Protein AF-0000000084532572 (afdb_homodimer)

pLDDT: mean 91.35, std 7.43, range [68.88, 98.88]

Organism: Streptomyces rubellomurinus (strain ATCC 31215) (NCBI:txid359131)

Nearest PDB structures (foldseek):
  2nx4-assembly2_D  TM=8.971E-01  e=6.960E-08  Rhodococcus jostii RHA1
  2g3b-assembly1_A  TM=8.107E-01  e=4.711E-06  Rhodococcus jostii RHA1
  2gfn-assembly1_B  TM=7.711E-01  e=5.190E-06  Rhodococcus jostii RHA1
  2g3b-assembly1_B  TM=8.640E-01  e=3.271E-05  Rhodococcus jostii RHA1
  4uds-assembly1_A-2  TM=6.827E-01  e=4.805E-03  Azoarcus sp. CIB

Foldseek 3Di:
DLVQCLPPNLVSDDLCNVCVVVVHDSVVVCVQDVDSVSSLVVVVVVLVVVLVPDAFQLDGPVPDDHDDAALRSLLRLLLSQACQDDVNLSSLSNVVSCVVVLVVDVVSVVVVVVVVVVQLVVSLRSNCRNVVVLQAPVPDRSSVVSVVLSVLSNVLNVVCNVCVVVCHNVNSSVVSVVVSNVRRD/DLVQCLPVNLVSDDLVNVCVVVVHDSVVVCVQDVDSVSSLVVVVVVLVVVLVPDAFQLDGPVPDDHDDAALRSLLRLLLSQACQDDVNLSSLSNVVSCVVVLVVDVVSVVVVVVVVVVQLVVSLRRNCRNVVVLQAPVPDRSSVVSVVLSVLSNVLNVVCNVCVVVCHNVNSSVVSVVVSNVRRD

InterPro domains:
  IPR001647 DNA-binding HTH domain, TetR-type [PF00440] (3-41)
  IPR001647 DNA-binding HTH domain, TetR-type [PS50977] (1-51)
  IPR009057 Homedomain-like superfamily [SSF46689] (2-64)
  IPR023772 DNA-binding HTH domain, TetR-type, conserved site [PS01081] (9-40)
  IPR036271 Tetracyclin repressor-like, C-terminal domain superfamily [SSF48498] (70-183)
  IPR039538 BetI-type transcriptional repressor, C-terminal [PF13977] (72-184)

Solvent-accessible surface area (backbone atoms only — not comparable to full-atom values): 18884 Å² total; per-residue (Å²): 89,64,67,43,33,57,56,47,17,69,85,45,60,38,64,61,53,39,16,62,69,68,72,45,53,50,70,66,46,42,76,77,30,84,43,69,65,52,47,48,52,49,53,52,51,49,50,52,50,52,60,69,65,44,80,29,60,47,53,39,75,84,68,52,80,45,53,56,79,13,60,53,27,38,50,25,49,50,56,64,70,40,53,64,46,72,69,40,38,44,52,46,50,38,55,53,28,43,46,18,63,18,73,44,28,75,69,48,22,50,51,50,31,49,52,53,48,52,49,34,51,56,37,19,54,23,42,47,42,9,26,75,73,66,53,28,56,73,85,56,58,38,62,58,54,20,47,48,51,50,10,29,47,50,13,42,39,54,50,27,71,49,32,45,87,82,33,37,49,69,52,48,52,50,52,51,51,50,53,52,52,32,52,43,94,88,65,66,42,32,57,55,46,16,70,86,47,60,38,65,61,52,37,16,61,70,68,71,46,55,49,70,66,45,43,76,78,29,84,43,66,64,52,46,48,51,48,54,52,52,50,47,49,51,52,61,70,65,43,81,28,60,45,53,38,74,84,68,51,80,45,53,57,80,13,60,54,27,38,49,26,49,50,55,62,70,39,53,65,45,73,69,41,37,45,51,46,50,39,55,52,28,42,45,18,63,20,74,45,28,75,68,46,22,50,51,50,30,50,52,54,49,53,49,34,52,55,37,19,54,24,42,48,43,10,26,75,72,65,52,28,57,76,86,56,57,38,61,58,53,19,49,48,52,49,10,28,47,50,15,42,39,54,50,27,72,50,32,44,87,81,34,37,46,69,52,49,51,49,51,49,52,50,53,51,52,32,51,43,95

Radius of gyration: 21.19 Å; Cα contacts (8 Å, |Δi|>4): 499; chains: 2; bounding box: 60×63×47 Å

Structure (mmCIF, N/CA/C/O backbone):
data_AF-0000000084532572-model_v1
#
loop_
_entity.id
_entity.type
_entity.pdbx_description
1 polymer 'TetR family transcriptional regulator'
#
loop_
_atom_site.group_PDB
_atom_site.id
_atom_site.type_symbol
_atom_site.label_atom_id
_atom_site.label_alt_id
_atom_site.label_comp_id
_atom_site.label_asym_id
_atom_site.label_entity_id
_atom_site.label_seq_id
_atom_site.pdbx_PDB_ins_code
_atom_site.Cartn_x
_atom_site.Cartn_y
_atom_site.Cartn_z
_atom_site.occupancy
_atom_site.B_iso_or_equiv
_atom_site.auth_seq_id
_atom_site.auth_comp_id
_atom_site.auth_asym_id
_atom_site.auth_atom_id
_atom_site.pdbx_PDB_model_num
ATOM 1 N N . MET A 1 1 ? 15.055 18.109 8.125 1 76.06 1 MET A N 1
ATOM 2 C CA . MET A 1 1 ? 13.797 17.844 7.438 1 76.06 1 MET A CA 1
ATOM 3 C C . MET A 1 1 ? 13.453 16.359 7.473 1 76.06 1 MET A C 1
ATOM 5 O O . MET A 1 1 ? 12.367 15.977 7.906 1 76.06 1 MET A O 1
ATOM 9 N N . TRP A 1 2 ? 14.461 15.57 7.301 1 69.38 2 TRP A N 1
ATOM 10 C CA . TRP A 1 2 ? 14.266 14.125 7.238 1 69.38 2 TRP A CA 1
ATOM 11 C C . TRP A 1 2 ? 13.844 13.57 8.594 1 69.38 2 TRP A C 1
ATOM 13 O O . TRP A 1 2 ? 12.898 12.789 8.688 1 69.38 2 TRP A O 1
ATOM 23 N N . ARG A 1 3 ? 14.5 14.133 9.508 1 75.69 3 ARG A N 1
ATOM 24 C CA . ARG A 1 3 ? 14.203 13.648 10.852 1 75.69 3 ARG A CA 1
ATOM 25 C C . ARG A 1 3 ? 12.789 14.023 11.266 1 75.69 3 ARG A C 1
ATOM 27 O O . ARG A 1 3 ? 12.07 13.211 11.859 1 75.69 3 ARG A O 1
ATOM 34 N N . VAL A 1 4 ? 12.391 15.242 10.852 1 77 4 VAL A N 1
ATOM 35 C CA . VAL A 1 4 ? 11.055 15.727 11.172 1 77 4 VAL A CA 1
ATOM 36 C C . VAL A 1 4 ? 10.008 14.859 10.477 1 77 4 VAL A C 1
ATOM 38 O O . VAL A 1 4 ? 9.055 14.398 11.117 1 77 4 VAL A O 1
ATOM 41 N N . LEU A 1 5 ? 10.297 14.5 9.305 1 79.69 5 LEU A N 1
ATOM 42 C CA . LEU A 1 5 ? 9.352 13.727 8.508 1 79.69 5 LEU A CA 1
ATOM 43 C C . LEU A 1 5 ? 9.266 12.289 9.008 1 79.69 5 LEU A C 1
ATOM 45 O O . LEU A 1 5 ? 8.172 11.719 9.102 1 79.69 5 LEU A O 1
ATOM 49 N N . SER A 1 6 ? 10.398 11.75 9.398 1 78 6 SER A N 1
ATOM 50 C CA . SER A 1 6 ? 10.438 10.344 9.789 1 78 6 SER A CA 1
ATOM 51 C C . SER A 1 6 ? 9.797 10.133 11.156 1 78 6 SER A C 1
ATOM 53 O O . SER A 1 6 ? 9.258 9.055 11.43 1 78 6 SER A O 1
ATOM 55 N N . THR A 1 7 ? 9.742 11.141 11.977 1 77.56 7 THR A N 1
ATOM 56 C CA . THR A 1 7 ? 9.281 10.969 13.352 1 77.56 7 THR A CA 1
ATOM 57 C C . THR A 1 7 ? 7.887 11.57 13.531 1 77.56 7 THR A C 1
ATOM 59 O O . THR A 1 7 ? 7.051 11.008 14.242 1 77.56 7 THR A O 1
ATOM 62 N N . ARG A 1 8 ? 7.609 12.688 12.805 1 79.06 8 ARG A N 1
ATOM 63 C CA . ARG A 1 8 ? 6.387 13.422 13.109 1 79.06 8 ARG A CA 1
ATOM 64 C C . ARG A 1 8 ? 5.414 13.383 11.938 1 79.06 8 ARG A C 1
ATOM 66 O O . ARG A 1 8 ? 4.27 13.82 12.055 1 79.06 8 ARG A O 1
ATOM 73 N N . GLY A 1 9 ? 5.898 12.805 10.914 1 81.62 9 GLY A N 1
ATOM 74 C CA . GLY A 1 9 ? 5.039 12.789 9.742 1 81.62 9 GLY A CA 1
ATOM 75 C C . GLY A 1 9 ? 4.961 14.133 9.039 1 81.62 9 GLY A C 1
ATOM 76 O O . GLY A 1 9 ? 5.723 15.047 9.352 1 81.62 9 GLY A O 1
ATOM 77 N N . PHE A 1 10 ? 4.086 14.266 8.109 1 82.25 10 PHE A N 1
ATOM 78 C CA . PHE A 1 10 ? 4.023 15.438 7.246 1 82.25 10 PHE A CA 1
ATOM 79 C C . PHE A 1 10 ? 3.312 16.594 7.949 1 82.25 10 PHE A C 1
ATOM 81 O O . PHE A 1 10 ? 3.514 17.75 7.602 1 82.25 10 PHE A O 1
ATOM 88 N N . GLU A 1 11 ? 2.475 16.172 8.898 1 76.69 11 GLU A N 1
ATOM 89 C CA . GLU A 1 11 ? 1.858 17.219 9.703 1 76.69 11 GLU A CA 1
ATOM 90 C C . GLU A 1 11 ? 2.908 18.016 10.477 1 76.69 11 GLU A C 1
ATOM 92 O O . GLU A 1 11 ? 2.754 19.219 10.688 1 76.69 11 GLU A O 1
ATOM 97 N N . GLY A 1 12 ? 3.949 17.375 10.805 1 78.81 12 GLY A N 1
ATOM 98 C CA . GLY A 1 12 ? 5.004 18 11.578 1 78.81 12 GLY A CA 1
ATOM 99 C C . GLY A 1 12 ? 5.961 18.812 10.727 1 78.81 12 GLY A C 1
ATOM 100 O O . GLY A 1 12 ? 6.793 19.562 11.25 1 78.81 12 GLY A O 1
ATOM 101 N N . LEU A 1 13 ? 5.855 18.688 9.438 1 81.94 13 LEU A N 1
ATOM 102 C CA . LEU A 1 13 ? 6.754 19.406 8.539 1 81.94 13 LEU A CA 1
ATOM 103 C C . LEU A 1 13 ? 6.312 20.859 8.391 1 81.94 13 LEU A C 1
ATOM 105 O O . LEU A 1 13 ? 5.469 21.172 7.551 1 81.94 13 LEU A O 1
ATOM 109 N N . THR A 1 14 ? 6.805 21.719 9.242 1 82.94 14 THR A N 1
ATOM 110 C CA . THR A 1 14 ? 6.547 23.156 9.211 1 82.94 14 THR A CA 1
ATOM 111 C C . THR A 1 14 ? 7.844 23.938 9 1 82.94 14 THR A C 1
ATOM 113 O O . THR A 1 14 ? 8.938 23.406 9.211 1 82.94 14 THR A O 1
ATOM 116 N N . LEU A 1 15 ? 7.652 25.125 8.547 1 84 15 LEU A N 1
ATOM 117 C CA . LEU A 1 15 ? 8.82 26 8.391 1 84 15 LEU A CA 1
ATOM 118 C C . LEU A 1 15 ? 9.57 26.141 9.711 1 84 15 LEU A C 1
ATOM 120 O O . LEU A 1 15 ? 10.805 26.094 9.734 1 84 15 LEU A O 1
ATOM 124 N N . ARG A 1 16 ? 8.836 26.234 10.75 1 85.62 16 ARG A N 1
ATOM 125 C CA . ARG A 1 16 ? 9.43 26.391 12.07 1 85.62 16 ARG A CA 1
ATOM 126 C C . ARG A 1 16 ? 10.227 25.156 12.469 1 85.62 16 ARG A C 1
ATOM 128 O O . ARG A 1 16 ? 11.336 25.266 12.992 1 85.62 16 ARG A O 1
ATOM 135 N N . ALA A 1 17 ? 9.633 24 12.219 1 84 17 ALA A N 1
ATOM 136 C CA . ALA A 1 17 ? 10.281 22.75 12.586 1 84 17 ALA A CA 1
ATOM 137 C C . ALA A 1 17 ? 11.555 22.531 11.766 1 84 17 ALA A C 1
ATOM 139 O O . ALA A 1 17 ? 12.57 22.062 12.289 1 84 17 ALA A O 1
ATOM 140 N N . VAL A 1 18 ? 11.492 22.844 10.461 1 82.06 18 VAL A N 1
ATOM 141 C CA . VAL A 1 18 ? 12.648 22.688 9.578 1 82.06 18 VAL A CA 1
ATOM 142 C C . VAL A 1 18 ? 13.734 23.688 9.969 1 82.06 18 VAL A C 1
ATOM 144 O O . VAL A 1 18 ? 14.922 23.344 10 1 82.06 18 VAL A O 1
ATOM 147 N N . ALA A 1 19 ? 13.289 24.875 10.234 1 85.62 19 ALA A N 1
ATOM 148 C CA . ALA A 1 19 ? 14.227 25.906 10.672 1 85.62 19 ALA A CA 1
ATOM 149 C C . ALA A 1 19 ? 14.969 25.469 11.938 1 85.62 19 ALA A C 1
ATOM 151 O O . ALA A 1 19 ? 16.203 25.594 12.016 1 85.62 19 ALA A O 1
ATOM 152 N N . ALA A 1 20 ? 14.273 24.938 12.867 1 86.06 20 ALA A N 1
ATOM 153 C CA . ALA A 1 20 ? 14.852 24.484 14.133 1 86.06 20 ALA A CA 1
ATOM 154 C C . ALA A 1 20 ? 15.875 23.375 13.906 1 86.06 20 ALA A C 1
ATOM 156 O O . ALA A 1 20 ? 16.922 23.344 14.547 1 86.06 20 ALA A O 1
ATOM 157 N N . GLU A 1 21 ? 15.555 22.531 12.992 1 81.5 21 GLU A N 1
ATOM 158 C CA . GLU A 1 21 ? 16.453 21.422 12.703 1 81.5 21 GLU A CA 1
ATOM 159 C C . GLU A 1 21 ? 17.734 21.906 12.023 1 81.5 21 GLU A C 1
ATOM 161 O O . GLU A 1 21 ? 18.797 21.328 12.242 1 81.5 21 GLU A O 1
ATOM 166 N N . LEU A 1 22 ? 17.609 22.922 11.211 1 80.38 22 LEU A N 1
ATOM 167 C CA . LEU A 1 22 ? 18.734 23.422 10.43 1 80.38 22 LEU A CA 1
ATOM 168 C C . LEU A 1 22 ? 19.5 24.5 11.195 1 80.38 22 LEU A C 1
ATOM 170 O O . LEU A 1 22 ? 20.547 24.969 10.75 1 80.38 22 LEU A O 1
ATOM 174 N N . GLY A 1 23 ? 18.922 24.844 12.281 1 85.62 23 GLY A N 1
ATOM 175 C CA . GLY A 1 23 ? 19.516 25.938 13.008 1 85.62 23 GLY A CA 1
ATOM 176 C C . GLY A 1 23 ? 19.406 27.266 12.281 1 85.62 23 GLY A C 1
ATOM 177 O O . GLY A 1 23 ? 20.328 28.094 12.32 1 85.62 23 GLY A O 1
ATOM 178 N N . ALA A 1 24 ? 18.391 27.375 11.578 1 85.38 24 ALA A N 1
ATOM 179 C CA . ALA A 1 24 ? 18.125 28.578 10.797 1 85.38 24 ALA A CA 1
ATOM 180 C C . ALA A 1 24 ? 16.891 29.312 11.312 1 85.38 24 ALA A C 1
ATOM 182 O O . ALA A 1 24 ? 16.141 28.781 12.141 1 85.38 24 ALA A O 1
ATOM 183 N N . SER A 1 25 ? 16.797 30.562 10.867 1 85.94 25 SER A N 1
ATOM 184 C CA . SER A 1 25 ? 15.578 31.312 11.203 1 85.94 25 SER A CA 1
ATOM 185 C C . SER A 1 25 ? 14.43 30.938 10.273 1 85.94 25 SER A C 1
ATOM 187 O O . SER A 1 25 ? 14.656 30.547 9.125 1 85.94 25 SER A O 1
ATOM 189 N N . THR A 1 26 ? 13.258 31.047 10.812 1 85.88 26 THR A N 1
ATOM 190 C CA . THR A 1 26 ? 12.07 30.828 9.992 1 85.88 26 THR A CA 1
ATOM 191 C C . THR A 1 26 ? 12.016 31.812 8.844 1 85.88 26 THR A C 1
ATOM 193 O O . THR A 1 26 ? 11.539 31.484 7.754 1 85.88 26 THR A O 1
ATOM 196 N N . GLY A 1 27 ? 12.492 33 9.062 1 83.62 27 GLY A N 1
ATOM 197 C CA . GLY A 1 27 ? 12.531 34.031 8.031 1 83.62 27 GLY A CA 1
ATOM 198 C C . GLY A 1 27 ? 13.391 33.656 6.844 1 83.62 27 GLY A C 1
ATOM 199 O O . GLY A 1 27 ? 13.008 33.906 5.695 1 83.62 27 GLY A O 1
ATOM 200 N N . LEU A 1 28 ? 14.461 33.094 7.102 1 83.06 28 LEU A N 1
ATOM 201 C CA . LEU A 1 28 ? 15.344 32.625 6.035 1 83.06 28 LEU A CA 1
ATOM 202 C C . LEU A 1 28 ? 14.656 31.562 5.18 1 83.06 28 LEU A C 1
ATOM 204 O O . LEU A 1 28 ? 14.805 31.562 3.957 1 83.06 28 LEU A O 1
ATOM 208 N N . LEU A 1 29 ? 13.906 30.734 5.781 1 85.88 29 LEU A N 1
ATOM 209 C CA . LEU A 1 29 ? 13.289 29.609 5.066 1 85.88 29 LEU A CA 1
ATOM 210 C C . LEU A 1 29 ? 12.086 30.094 4.262 1 85.88 29 LEU A C 1
ATOM 212 O O . LEU A 1 29 ? 11.758 29.516 3.221 1 85.88 29 LEU A O 1
ATOM 216 N N . THR A 1 30 ? 11.438 31.172 4.746 1 86.69 30 THR A N 1
ATOM 217 C CA . THR A 1 30 ? 10.273 31.688 4.051 1 86.69 30 THR A CA 1
ATOM 218 C C . THR A 1 30 ? 10.641 32.156 2.65 1 86.69 30 THR A C 1
ATOM 220 O O . THR A 1 30 ? 9.805 32.156 1.744 1 86.69 30 THR A O 1
ATOM 223 N N . HIS A 1 31 ? 11.867 32.562 2.488 1 84.62 31 HIS A N 1
ATOM 224 C CA . HIS A 1 31 ? 12.344 33 1.177 1 84.62 31 HIS A CA 1
ATOM 225 C C . HIS A 1 31 ? 12.406 31.828 0.204 1 84.62 31 HIS A C 1
ATOM 227 O O . HIS A 1 31 ? 12.102 31.984 -0.98 1 84.62 31 HIS A O 1
ATOM 233 N N . TYR A 1 32 ? 12.68 30.688 0.744 1 84.25 32 TYR A N 1
ATOM 234 C CA . TYR A 1 32 ? 12.867 29.5 -0.095 1 84.25 32 TYR A CA 1
ATOM 235 C C . TYR A 1 32 ? 11.578 28.719 -0.219 1 84.25 32 TYR A C 1
ATOM 237 O O . TYR A 1 32 ? 11.344 28.031 -1.226 1 84.25 32 TYR A O 1
ATOM 245 N N . PHE A 1 33 ? 10.805 28.797 0.834 1 88.88 33 PHE A N 1
ATOM 246 C CA . PHE A 1 33 ? 9.562 28.047 0.881 1 88.88 33 PHE A CA 1
ATOM 247 C C . PHE A 1 33 ? 8.383 28.953 1.216 1 88.88 33 PHE A C 1
ATOM 249 O O . PHE A 1 33 ? 7.957 29.016 2.371 1 88.88 33 PHE A O 1
ATOM 256 N N . PRO A 1 34 ? 7.809 29.516 0.112 1 85.38 34 PRO A N 1
ATOM 257 C CA . PRO A 1 34 ? 6.754 30.516 0.318 1 85.38 34 PRO A CA 1
ATOM 258 C C . PRO A 1 34 ? 5.484 29.906 0.917 1 85.38 34 PRO A C 1
ATOM 260 O O . PRO A 1 34 ? 4.629 30.641 1.421 1 85.38 34 PRO A O 1
ATOM 263 N N . ASN A 1 35 ? 5.363 28.547 0.784 1 82.69 35 ASN A N 1
ATOM 264 C CA . ASN A 1 35 ? 4.203 27.875 1.351 1 82.69 35 ASN A CA 1
ATOM 265 C C . ASN A 1 35 ? 4.516 26.422 1.693 1 82.69 35 ASN A C 1
ATOM 267 O O . ASN A 1 35 ? 5.613 25.938 1.413 1 82.69 35 ASN A O 1
ATOM 271 N N . LYS A 1 36 ? 3.641 25.828 2.283 1 81.44 36 LYS A N 1
ATOM 272 C CA . LYS A 1 36 ? 3.809 24.453 2.756 1 81.44 36 LYS A CA 1
ATOM 273 C C . LYS A 1 36 ? 3.996 23.5 1.587 1 81.44 36 LYS A C 1
ATOM 275 O O . LYS A 1 36 ? 4.766 22.531 1.684 1 81.44 36 LYS A O 1
ATOM 280 N N . LYS A 1 37 ? 3.35 23.75 0.531 1 84.88 37 LYS A N 1
ATOM 281 C CA . LYS A 1 37 ? 3.469 22.891 -0.646 1 84.88 37 LYS A CA 1
ATOM 282 C C . LYS A 1 37 ? 4.895 22.891 -1.186 1 84.88 37 LYS A C 1
ATOM 284 O O . LYS A 1 37 ? 5.414 21.844 -1.587 1 84.88 37 LYS A O 1
ATOM 289 N N . ALA A 1 38 ? 5.418 24 -1.178 1 87.94 38 ALA A N 1
ATOM 290 C CA . ALA A 1 38 ? 6.797 24.109 -1.653 1 87.94 38 ALA A CA 1
ATOM 291 C C . ALA A 1 38 ? 7.754 23.328 -0.763 1 87.94 38 ALA A C 1
ATOM 293 O O . ALA A 1 38 ? 8.688 22.688 -1.256 1 87.94 38 ALA A O 1
ATOM 294 N N . LEU A 1 39 ? 7.512 23.422 0.513 1 86.62 39 LEU A N 1
ATOM 295 C CA . LEU A 1 39 ? 8.312 22.656 1.47 1 86.62 39 LEU A CA 1
ATOM 296 C C . LEU A 1 39 ? 8.141 21.156 1.254 1 86.62 39 LEU A C 1
ATOM 298 O O . LEU A 1 39 ? 9.117 20.406 1.248 1 86.62 39 LEU A O 1
ATOM 302 N N . LEU A 1 40 ? 6.969 20.781 1.062 1 86.44 40 LEU A N 1
ATOM 303 C CA . LEU A 1 40 ? 6.641 19.375 0.849 1 86.44 40 LEU A CA 1
ATOM 304 C C . LEU A 1 40 ? 7.27 18.859 -0.441 1 86.44 40 LEU A C 1
ATOM 306 O O . LEU A 1 40 ? 7.867 17.781 -0.456 1 86.44 40 LEU A O 1
ATOM 310 N N . SER A 1 41 ? 7.094 19.625 -1.457 1 89.06 41 SER A N 1
ATOM 311 C CA . SER A 1 41 ? 7.656 19.25 -2.75 1 89.06 41 SER A CA 1
ATOM 312 C C . SER A 1 41 ? 9.172 19.078 -2.664 1 89.06 41 SER A C 1
ATOM 314 O O . SER A 1 41 ? 9.719 18.109 -3.209 1 89.06 41 SER A O 1
ATOM 316 N N . HIS A 1 42 ? 9.719 19.953 -1.96 1 88 42 HIS A N 1
ATOM 317 C CA . HIS A 1 42 ? 11.172 19.875 -1.801 1 88 42 HIS A CA 1
ATOM 318 C C . HIS A 1 42 ? 11.57 18.641 -0.999 1 88 42 HIS A C 1
ATOM 320 O O . HIS A 1 42 ? 12.539 17.969 -1.345 1 88 42 HIS A O 1
ATOM 326 N N . ALA A 1 43 ? 10.891 18.422 0.058 1 87.38 43 ALA A N 1
ATOM 327 C CA . ALA A 1 43 ? 11.164 17.25 0.891 1 87.38 43 ALA A CA 1
ATOM 328 C C . ALA A 1 43 ? 11.039 15.961 0.083 1 87.38 43 ALA A C 1
ATOM 330 O O . ALA A 1 43 ? 11.875 15.062 0.21 1 87.38 43 ALA A O 1
ATOM 331 N N . LEU A 1 44 ? 10.055 15.859 -0.763 1 89.69 44 LEU A N 1
ATOM 332 C CA . LEU A 1 44 ? 9.82 14.672 -1.573 1 89.69 44 LEU A CA 1
ATOM 333 C C . LEU A 1 44 ? 10.867 14.539 -2.67 1 89.69 44 LEU A C 1
ATOM 335 O O . LEU A 1 44 ? 11.273 13.422 -3.016 1 89.69 44 LEU A O 1
ATOM 339 N N . GLU A 1 45 ? 11.266 15.648 -3.209 1 88.69 45 GLU A N 1
ATOM 340 C CA . GLU A 1 45 ? 12.352 15.625 -4.184 1 88.69 45 GLU A CA 1
ATOM 341 C C . GLU A 1 45 ? 13.648 15.117 -3.555 1 88.69 45 GLU A C 1
ATOM 343 O O . GLU A 1 45 ? 14.398 14.359 -4.18 1 88.69 45 GLU A O 1
ATOM 348 N N . GLU A 1 46 ? 13.852 15.602 -2.367 1 86.62 46 GLU A N 1
ATOM 349 C CA . GLU A 1 46 ? 15.031 15.133 -1.646 1 86.62 46 GLU A CA 1
ATOM 350 C C . GLU A 1 46 ? 14.945 13.633 -1.362 1 86.62 46 GLU A C 1
ATOM 352 O O . GLU A 1 46 ? 15.953 12.922 -1.448 1 86.62 46 GLU A O 1
ATOM 357 N N . LEU A 1 47 ? 13.852 13.188 -0.993 1 84.88 47 LEU A N 1
ATOM 358 C CA . LEU A 1 47 ? 13.641 11.766 -0.762 1 84.88 47 LEU A CA 1
ATOM 359 C C . LEU A 1 47 ? 13.906 10.961 -2.033 1 84.88 47 LEU A C 1
ATOM 361 O O . LEU A 1 47 ? 14.516 9.891 -1.982 1 84.88 47 LEU A O 1
ATOM 365 N N . ASP A 1 48 ? 13.414 11.469 -3.105 1 87 48 ASP A N 1
ATOM 366 C CA . ASP A 1 48 ? 13.633 10.82 -4.398 1 87 48 ASP A CA 1
ATOM 367 C C . ASP A 1 48 ? 15.117 10.727 -4.719 1 87 48 ASP A C 1
ATOM 369 O O . ASP A 1 48 ? 15.594 9.688 -5.184 1 87 48 ASP A O 1
ATOM 373 N N . ARG A 1 49 ? 15.797 11.805 -4.457 1 85.31 49 ARG A N 1
ATOM 374 C CA . ARG A 1 49 ? 17.234 11.844 -4.715 1 85.31 49 ARG A CA 1
ATOM 375 C C . ARG A 1 49 ? 17.969 10.852 -3.832 1 85.31 49 ARG A C 1
ATOM 377 O O . ARG A 1 49 ? 18.859 10.133 -4.305 1 85.31 49 ARG A O 1
ATOM 384 N N . ARG A 1 50 ? 17.625 10.805 -2.627 1 82.38 50 ARG A N 1
ATOM 385 C CA . ARG A 1 50 ? 18.25 9.875 -1.69 1 82.38 50 ARG A CA 1
ATOM 386 C C . ARG A 1 50 ? 17.969 8.43 -2.092 1 82.38 50 ARG A C 1
ATOM 388 O O . ARG A 1 50 ? 18.844 7.57 -1.991 1 82.38 50 ARG A O 1
ATOM 395 N N . SER A 1 51 ? 16.734 8.242 -2.488 1 81.62 51 SER A N 1
ATOM 396 C CA . SER A 1 51 ? 16.359 6.902 -2.934 1 81.62 51 SER A CA 1
ATOM 397 C C . SER A 1 51 ? 17.156 6.484 -4.164 1 81.62 51 SER A C 1
ATOM 399 O O . SER A 1 51 ? 17.547 5.324 -4.293 1 81.62 51 SER A O 1
ATOM 401 N N . ALA A 1 52 ? 17.406 7.414 -5.012 1 78.75 52 ALA A N 1
ATOM 402 C CA . ALA A 1 52 ?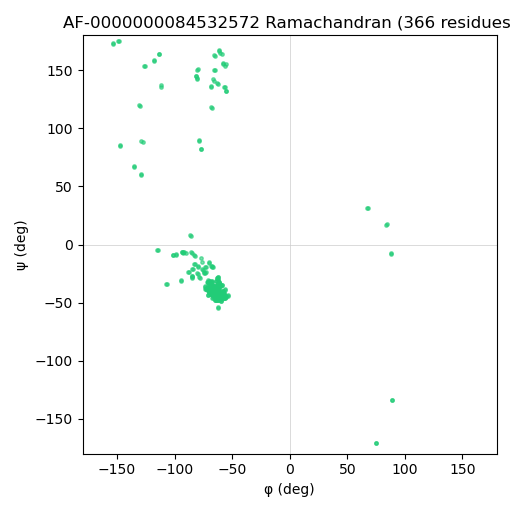 18.109 7.148 -6.266 1 78.75 52 ALA A CA 1
ATOM 403 C C . ALA A 1 52 ? 19.594 6.906 -6.012 1 78.75 52 ALA A C 1
ATOM 405 O O . ALA A 1 52 ? 20.266 6.23 -6.801 1 78.75 52 ALA A O 1
ATOM 406 N N . THR A 1 53 ? 20.031 7.473 -4.883 1 79.62 53 THR A N 1
ATOM 407 C CA . THR A 1 53 ? 21.469 7.41 -4.648 1 79.62 53 THR A CA 1
ATOM 408 C C . THR A 1 53 ? 21.812 6.27 -3.701 1 79.62 53 THR A C 1
ATOM 410 O O . THR A 1 53 ? 23 5.977 -3.479 1 79.62 53 THR A O 1
ATOM 413 N N . ARG A 1 54 ? 20.844 5.707 -3.186 1 80.06 54 ARG A N 1
ATOM 414 C CA . ARG A 1 54 ? 21.094 4.551 -2.332 1 80.06 54 ARG A CA 1
ATOM 415 C C . ARG A 1 54 ? 21.656 3.381 -3.141 1 80.06 54 ARG A C 1
ATOM 417 O O . ARG A 1 54 ? 21.234 3.15 -4.277 1 80.06 54 ARG A O 1
ATOM 424 N N . PRO A 1 55 ? 22.547 2.717 -2.523 1 75.62 55 PRO A N 1
ATOM 425 C CA . PRO A 1 55 ? 23 1.501 -3.203 1 75.62 55 PRO A CA 1
ATOM 426 C C . PRO A 1 55 ? 21.844 0.55 -3.539 1 75.62 55 PRO A C 1
ATOM 428 O O . PRO A 1 55 ? 20.969 0.312 -2.701 1 75.62 55 PRO A O 1
ATOM 431 N N . ARG A 1 56 ? 21.875 0.115 -4.793 1 84.56 56 ARG A N 1
ATOM 432 C CA . ARG A 1 56 ? 20.812 -0.761 -5.273 1 84.56 56 ARG A CA 1
ATOM 433 C C . ARG A 1 56 ? 21.344 -2.164 -5.551 1 84.56 56 ARG A C 1
ATOM 435 O O . ARG A 1 56 ? 22.453 -2.324 -6.055 1 84.56 56 ARG A O 1
ATOM 442 N N . ARG A 1 57 ? 20.594 -3.059 -5.148 1 84.69 57 ARG A N 1
ATOM 443 C CA . ARG A 1 57 ? 20.906 -4.449 -5.465 1 84.69 57 ARG A CA 1
ATOM 444 C C . ARG A 1 57 ? 20.844 -4.695 -6.969 1 84.69 57 ARG A C 1
ATOM 446 O O . ARG A 1 57 ? 21.688 -5.422 -7.52 1 84.69 57 ARG A O 1
ATOM 453 N N . ALA A 1 58 ? 19.938 -4.051 -7.625 1 80.06 58 ALA A N 1
ATOM 454 C CA . ALA A 1 58 ? 19.734 -4.266 -9.055 1 80.06 58 ALA A CA 1
ATOM 455 C C . ALA A 1 58 ? 20.766 -3.5 -9.875 1 80.06 58 ALA A C 1
ATOM 457 O O . ALA A 1 58 ? 20.969 -3.783 -11.055 1 80.06 58 ALA A O 1
ATOM 458 N N . ALA A 1 59 ? 21.391 -2.469 -9.188 1 79.94 59 ALA A N 1
ATOM 459 C CA . ALA A 1 59 ? 22.438 -1.659 -9.82 1 79.94 59 ALA A CA 1
ATOM 460 C C . ALA A 1 59 ? 23.469 -1.201 -8.789 1 79.94 59 ALA A C 1
ATOM 462 O O . ALA A 1 59 ? 23.469 -0.04 -8.375 1 79.94 59 ALA A O 1
ATOM 463 N N . PRO A 1 60 ? 24.406 -2.023 -8.547 1 79.62 60 PRO A N 1
ATOM 464 C CA . PRO A 1 60 ? 25.359 -1.672 -7.496 1 79.62 60 PRO A CA 1
ATOM 465 C C . PRO A 1 60 ? 26.25 -0.487 -7.875 1 79.62 60 PRO A C 1
ATOM 467 O O . PRO A 1 60 ? 26.688 -0.388 -9.016 1 79.62 60 PRO A O 1
ATOM 470 N N . ALA A 1 61 ? 26.375 0.315 -6.977 1 72.81 61 ALA A N 1
ATOM 471 C CA . ALA A 1 61 ? 27.141 1.534 -7.211 1 72.81 61 ALA A CA 1
ATOM 472 C C . ALA A 1 61 ? 28.641 1.279 -7.051 1 72.81 61 ALA A C 1
ATOM 474 O O . ALA A 1 61 ? 29.469 2.07 -7.516 1 72.81 61 ALA A O 1
ATOM 475 N N . ASP A 1 62 ? 28.969 0.192 -6.43 1 74.5 62 ASP A N 1
ATOM 476 C CA . ASP A 1 62 ? 30.359 -0.073 -6.125 1 74.5 62 ASP A CA 1
ATOM 477 C C . ASP A 1 62 ? 31.062 -0.75 -7.301 1 74.5 62 ASP A C 1
ATOM 479 O O . ASP A 1 62 ? 32.188 -1.212 -7.172 1 74.5 62 ASP A O 1
ATOM 483 N N . GLY A 1 63 ? 30.391 -0.816 -8.336 1 77.31 63 GLY A N 1
ATOM 484 C CA . GLY A 1 63 ? 31.016 -1.373 -9.523 1 77.31 63 GLY A CA 1
ATOM 485 C C . GLY A 1 63 ? 30.875 -2.879 -9.625 1 77.31 63 GLY A C 1
ATOM 486 O O . GLY A 1 63 ? 31.266 -3.482 -10.625 1 77.31 63 GLY A O 1
ATOM 487 N N . SER A 1 64 ? 30.344 -3.422 -8.562 1 82.44 64 SER A N 1
ATOM 488 C CA . SER A 1 64 ? 30.109 -4.859 -8.664 1 82.44 64 SER A CA 1
ATOM 489 C C . SER A 1 64 ? 29.047 -5.168 -9.719 1 82.44 64 SER A C 1
ATOM 491 O O . SER A 1 64 ? 28.219 -4.316 -10.039 1 82.44 64 SER A O 1
ATOM 493 N N . PRO A 1 65 ? 29.203 -6.301 -10.281 1 86.94 65 PRO A N 1
ATOM 494 C CA . PRO A 1 65 ? 28.234 -6.637 -11.32 1 86.94 65 PRO A CA 1
ATOM 495 C C . PRO A 1 65 ? 26.797 -6.742 -10.773 1 86.94 65 PRO A C 1
ATOM 497 O O . PRO A 1 65 ? 26.594 -7.215 -9.656 1 86.94 65 PRO A O 1
ATOM 500 N N . PRO A 1 66 ? 25.922 -6.227 -11.531 1 88.31 66 PRO A N 1
ATOM 501 C CA . PRO A 1 66 ? 24.516 -6.43 -11.156 1 88.31 66 PRO A CA 1
ATOM 502 C C . PRO A 1 66 ? 24.094 -7.895 -11.242 1 88.31 66 PRO A C 1
ATOM 504 O O . PRO A 1 66 ? 24.797 -8.711 -11.836 1 88.31 66 PRO A O 1
ATOM 507 N N . PRO A 1 67 ? 22.984 -8.203 -10.609 1 93.44 67 PRO A N 1
ATOM 508 C CA . PRO A 1 67 ? 22.469 -9.562 -10.781 1 93.44 67 PRO A CA 1
ATOM 509 C C . PRO A 1 67 ? 22.188 -9.906 -12.242 1 93.44 67 PRO A C 1
ATOM 511 O O . PRO A 1 67 ? 22.016 -9.008 -13.07 1 93.44 67 PRO A O 1
ATOM 514 N N . PRO A 1 68 ? 22.219 -11.188 -12.523 1 94.19 68 PRO A N 1
ATOM 515 C CA . PRO A 1 68 ? 21.875 -11.578 -13.891 1 94.19 68 PRO A CA 1
ATOM 516 C C . PRO A 1 68 ? 20.5 -11.062 -14.328 1 94.19 68 PRO A C 1
ATOM 518 O O . PRO A 1 68 ? 19.625 -10.828 -13.484 1 94.19 68 PRO A O 1
ATOM 521 N N . ALA A 1 69 ? 20.359 -10.922 -15.617 1 94.5 69 ALA A N 1
ATOM 522 C CA . ALA A 1 69 ? 19.094 -10.445 -16.188 1 94.5 69 ALA A CA 1
ATOM 523 C C . ALA A 1 69 ? 17.953 -11.391 -15.836 1 94.5 69 ALA A C 1
ATOM 525 O O . ALA A 1 69 ? 18.172 -12.5 -15.359 1 94.5 69 ALA A O 1
ATOM 526 N N . GLY A 1 70 ? 16.688 -10.867 -16.031 1 96.62 70 GLY A N 1
ATOM 527 C CA . GLY A 1 70 ? 15.508 -11.695 -15.828 1 96.62 70 GLY A CA 1
ATOM 528 C C . GLY A 1 70 ? 14.992 -11.672 -14.406 1 96.62 70 GLY A C 1
ATOM 529 O O . GLY A 1 70 ? 14.852 -10.602 -13.805 1 96.62 70 GLY A O 1
ATOM 530 N N . LEU A 1 71 ? 14.703 -12.836 -13.914 1 97.75 71 LEU A N 1
ATOM 531 C CA . LEU A 1 71 ? 14.039 -12.969 -12.625 1 97.75 71 LEU A CA 1
ATOM 532 C C . LEU A 1 71 ? 14.945 -12.484 -11.492 1 97.75 71 LEU A C 1
ATOM 534 O O . LEU A 1 71 ? 14.469 -11.891 -10.523 1 97.75 71 LEU A O 1
ATOM 538 N N . ALA A 1 72 ? 16.25 -12.695 -11.609 1 97.38 72 ALA A N 1
ATOM 539 C CA . ALA A 1 72 ? 17.203 -12.258 -10.586 1 97.38 72 ALA A CA 1
ATOM 540 C C . ALA A 1 72 ? 17.203 -10.742 -10.461 1 97.38 72 ALA A C 1
ATOM 542 O O . ALA A 1 72 ? 17.281 -10.203 -9.352 1 97.38 72 ALA A O 1
ATOM 543 N N . ARG A 1 73 ? 17.172 -10.062 -11.531 1 96.62 73 ARG A N 1
ATOM 544 C CA . ARG A 1 73 ? 17.156 -8.602 -11.523 1 96.62 73 ARG A CA 1
ATOM 545 C C . ARG A 1 73 ? 15.805 -8.07 -11.047 1 96.62 73 ARG A C 1
ATOM 547 O O . ARG A 1 73 ? 15.742 -7.043 -10.375 1 96.62 73 ARG A O 1
ATOM 554 N N . LEU A 1 74 ? 14.711 -8.734 -11.469 1 98 74 LEU A N 1
ATOM 555 C CA . LEU A 1 74 ? 13.383 -8.391 -10.961 1 98 74 LEU A CA 1
ATOM 556 C C . LEU A 1 74 ? 13.344 -8.484 -9.438 1 98 74 LEU A C 1
ATOM 558 O O . LEU A 1 74 ? 12.875 -7.562 -8.766 1 98 74 LEU A O 1
ATOM 562 N N . ARG A 1 75 ? 13.867 -9.523 -8.93 1 98.38 75 ARG A N 1
ATOM 563 C CA . ARG A 1 75 ? 13.945 -9.734 -7.488 1 98.38 75 ARG A CA 1
ATOM 564 C C . ARG A 1 75 ? 14.742 -8.617 -6.816 1 98.38 75 ARG A C 1
ATOM 566 O O . ARG A 1 75 ? 14.312 -8.07 -5.801 1 98.38 75 ARG A O 1
ATOM 573 N N . ALA A 1 76 ? 15.883 -8.352 -7.387 1 97.19 76 ALA A N 1
ATOM 574 C CA . ALA A 1 76 ? 16.75 -7.324 -6.812 1 97.19 76 ALA A CA 1
ATOM 575 C C . ALA A 1 76 ? 16.047 -5.969 -6.773 1 97.19 76 ALA A C 1
ATOM 577 O O . ALA A 1 76 ? 16.141 -5.246 -5.777 1 97.19 76 ALA A O 1
ATOM 578 N N . ALA A 1 77 ? 15.383 -5.648 -7.824 1 96.56 77 ALA A N 1
ATOM 579 C CA . ALA A 1 77 ? 14.664 -4.379 -7.91 1 96.56 77 ALA A CA 1
ATOM 580 C C . ALA A 1 77 ? 13.555 -4.305 -6.863 1 96.56 77 ALA A C 1
ATOM 582 O O . ALA A 1 77 ? 13.336 -3.252 -6.258 1 96.56 77 ALA A O 1
ATOM 583 N N . LEU A 1 78 ? 12.883 -5.395 -6.648 1 98.19 78 LEU A N 1
ATOM 584 C CA . LEU A 1 78 ? 11.789 -5.426 -5.68 1 98.19 78 LEU A CA 1
ATOM 585 C C . LEU A 1 78 ? 12.328 -5.391 -4.254 1 98.19 78 LEU A C 1
ATOM 587 O O . LEU A 1 78 ? 11.734 -4.762 -3.375 1 98.19 78 LEU A O 1
ATOM 591 N N . LEU A 1 79 ? 13.453 -6.043 -3.996 1 97.75 79 LEU A N 1
ATOM 592 C CA . LEU A 1 79 ? 14.094 -5.992 -2.686 1 97.75 79 LEU A CA 1
ATOM 593 C C . LEU A 1 79 ? 14.5 -4.566 -2.336 1 97.75 79 LEU A C 1
ATOM 595 O O . LEU A 1 79 ? 14.461 -4.172 -1.17 1 97.75 79 LEU A O 1
ATOM 599 N N . ASP A 1 80 ? 14.844 -3.791 -3.33 1 95.31 80 ASP A N 1
ATOM 600 C CA . ASP A 1 80 ? 15.273 -2.412 -3.133 1 95.31 80 ASP A CA 1
ATOM 601 C C . ASP A 1 80 ? 14.125 -1.537 -2.648 1 95.31 80 ASP A C 1
ATOM 603 O O . ASP A 1 80 ? 14.344 -0.439 -2.135 1 95.31 80 ASP A O 1
ATOM 607 N N . VAL A 1 81 ? 12.938 -1.979 -2.82 1 96.19 81 VAL A N 1
ATOM 608 C CA . VAL A 1 81 ? 11.75 -1.226 -2.424 1 96.19 81 VAL A CA 1
ATOM 609 C C . VAL A 1 81 ? 11.445 -1.484 -0.95 1 96.19 81 VAL A C 1
ATOM 611 O O . VAL A 1 81 ? 10.898 -0.621 -0.263 1 96.19 81 VAL A O 1
ATOM 614 N N . LEU A 1 82 ? 11.797 -2.625 -0.395 1 98.06 82 LEU A N 1
ATOM 615 C CA . LEU A 1 82 ? 11.336 -3.115 0.898 1 98.06 82 LEU A CA 1
ATOM 616 C C . LEU A 1 82 ? 12.133 -2.49 2.035 1 98.06 82 LEU A C 1
ATOM 618 O O . LEU A 1 82 ? 13.32 -2.207 1.88 1 98.06 82 LEU A O 1
ATOM 622 N N . PRO A 1 83 ? 11.516 -2.244 3.123 1 97.5 83 PRO A N 1
ATOM 623 C CA . PRO A 1 83 ? 12.203 -1.719 4.309 1 97.5 83 PRO A CA 1
ATOM 624 C C . PRO A 1 83 ? 12.992 -2.791 5.059 1 97.5 83 PRO A C 1
ATOM 626 O O . PRO A 1 83 ? 12.562 -3.244 6.125 1 97.5 83 PRO A O 1
ATOM 629 N N . LEU A 1 84 ? 14.172 -3.098 4.637 1 97.5 84 LEU A N 1
ATOM 630 C CA . LEU A 1 84 ? 14.922 -4.254 5.113 1 97.5 84 LEU A CA 1
ATOM 631 C C . LEU A 1 84 ? 15.984 -3.836 6.121 1 97.5 84 LEU A C 1
ATOM 633 O O . LEU A 1 84 ? 16.625 -4.688 6.738 1 97.5 84 LEU A O 1
ATOM 637 N N . ASP A 1 85 ? 16.156 -2.537 6.23 1 94.75 85 ASP A N 1
ATOM 638 C CA . ASP A 1 85 ? 17.062 -1.989 7.234 1 94.75 85 ASP A CA 1
ATOM 639 C C . ASP A 1 85 ? 16.578 -0.621 7.719 1 94.75 85 ASP A C 1
ATOM 641 O O . ASP A 1 85 ? 15.562 -0.116 7.254 1 94.75 85 ASP A O 1
ATOM 645 N N . GLY A 1 86 ? 17.25 -0.106 8.656 1 92.5 86 GLY A N 1
ATOM 646 C CA . GLY A 1 86 ? 16.812 1.123 9.297 1 92.5 86 GLY A CA 1
ATOM 647 C C . GLY A 1 86 ? 16.641 2.275 8.328 1 92.5 86 GLY A C 1
ATOM 648 O O . GLY A 1 86 ? 15.656 3.014 8.391 1 92.5 86 GLY A O 1
ATOM 649 N N . ALA A 1 87 ? 17.594 2.416 7.438 1 89.5 87 ALA A N 1
ATOM 650 C CA . ALA A 1 87 ? 17.547 3.506 6.465 1 89.5 87 ALA A CA 1
ATOM 651 C C . ALA A 1 87 ? 16.359 3.338 5.516 1 89.5 87 ALA A C 1
ATOM 653 O O . ALA A 1 87 ? 15.656 4.305 5.211 1 89.5 87 ALA A O 1
ATOM 654 N N . ALA A 1 88 ? 16.172 2.137 5.059 1 92.81 88 ALA A N 1
ATOM 655 C CA . ALA A 1 88 ? 15.047 1.852 4.16 1 92.81 88 ALA A CA 1
ATOM 656 C C . ALA A 1 88 ? 13.711 2.031 4.871 1 92.81 88 ALA A C 1
ATOM 658 O O . ALA A 1 88 ? 12.75 2.52 4.277 1 92.81 88 ALA A O 1
ATOM 659 N N . VAL A 1 89 ? 13.664 1.64 6.141 1 94.5 89 VAL A N 1
ATOM 660 C CA . VAL A 1 89 ? 12.453 1.825 6.938 1 94.5 89 VAL A CA 1
ATOM 661 C C . VAL A 1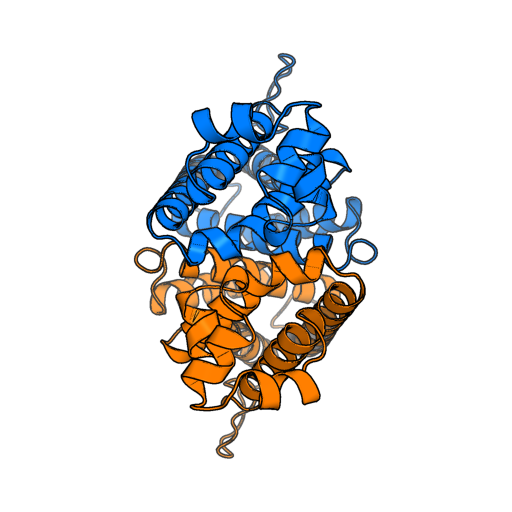 89 ? 12.117 3.312 7.031 1 94.5 89 VAL A C 1
ATOM 663 O O . VAL A 1 89 ? 10.977 3.715 6.809 1 94.5 89 VAL A O 1
ATOM 666 N N . ALA A 1 90 ? 13.109 4.105 7.336 1 90.75 90 ALA A N 1
ATOM 667 C CA . ALA A 1 90 ? 12.891 5.543 7.461 1 90.75 90 ALA A CA 1
ATOM 668 C C . ALA A 1 90 ? 12.414 6.145 6.145 1 90.75 90 ALA A C 1
ATOM 670 O O . ALA A 1 90 ? 11.477 6.953 6.125 1 90.75 90 ALA A O 1
ATOM 671 N N . GLY A 1 91 ? 13.039 5.746 5.059 1 91.31 91 GLY A N 1
ATOM 672 C CA . GLY A 1 91 ? 12.633 6.219 3.744 1 91.31 91 GLY A CA 1
ATOM 673 C C . GLY A 1 91 ? 11.219 5.809 3.375 1 91.31 91 GLY A C 1
ATOM 674 O O . GLY A 1 91 ? 10.438 6.625 2.879 1 91.31 91 GLY A O 1
ATOM 675 N N . ASN A 1 92 ? 10.898 4.598 3.654 1 95 92 ASN A N 1
ATOM 676 C CA . ASN A 1 92 ? 9.562 4.098 3.336 1 95 92 ASN A CA 1
ATOM 677 C C . ASN A 1 92 ? 8.492 4.77 4.191 1 95 92 ASN A C 1
ATOM 679 O O . ASN A 1 92 ? 7.375 5 3.725 1 95 92 ASN A O 1
ATOM 683 N N . ARG A 1 93 ? 8.797 5.055 5.398 1 93.75 93 ARG A N 1
ATOM 684 C CA . ARG A 1 93 ? 7.855 5.773 6.25 1 93.75 93 ARG A CA 1
ATOM 685 C C . ARG A 1 93 ? 7.48 7.121 5.637 1 93.75 93 ARG A C 1
ATOM 687 O O . ARG A 1 93 ? 6.312 7.512 5.652 1 93.75 93 ARG A O 1
ATOM 694 N N . ILE A 1 94 ? 8.453 7.75 5.125 1 91.12 94 ILE A N 1
ATOM 695 C CA . ILE A 1 94 ? 8.211 9.055 4.52 1 91.12 94 ILE A CA 1
ATOM 696 C C . ILE A 1 94 ? 7.387 8.891 3.244 1 91.12 94 ILE A C 1
ATOM 698 O O . ILE A 1 94 ? 6.434 9.633 3.014 1 91.12 94 ILE A O 1
ATOM 702 N N . TRP A 1 95 ? 7.73 7.887 2.441 1 93.62 95 TRP A N 1
ATOM 703 C CA . TRP A 1 95 ? 7.016 7.676 1.187 1 93.62 95 TRP A CA 1
ATOM 704 C C . TRP A 1 95 ? 5.559 7.309 1.445 1 93.62 95 TRP A C 1
ATOM 706 O O . TRP A 1 95 ? 4.648 7.895 0.85 1 93.62 95 TRP A O 1
ATOM 716 N N . VAL A 1 96 ? 5.328 6.398 2.318 1 95.56 96 VAL A N 1
ATOM 717 C CA . VAL A 1 96 ? 3.969 5.984 2.643 1 95.56 96 VAL A CA 1
ATOM 718 C C . VAL A 1 96 ? 3.205 7.152 3.26 1 95.56 96 VAL A C 1
ATOM 720 O O . VAL A 1 96 ? 2.049 7.402 2.908 1 95.56 96 VAL A O 1
ATOM 723 N N . GLY A 1 97 ? 3.869 7.852 4.102 1 92.81 97 GLY A N 1
ATOM 724 C CA . GLY A 1 97 ? 3.26 9.031 4.688 1 92.81 97 GLY A CA 1
ATOM 725 C C . GLY A 1 97 ? 2.896 10.094 3.662 1 92.81 97 GLY A C 1
ATOM 726 O O . GLY A 1 97 ? 1.91 10.812 3.826 1 92.81 97 GLY A O 1
ATOM 727 N N . SER A 1 98 ? 3.676 10.195 2.617 1 92.38 98 SER A N 1
ATOM 728 C CA . SER A 1 98 ? 3.484 11.234 1.61 1 92.38 98 SER A CA 1
ATOM 729 C C . SER A 1 98 ? 2.223 10.977 0.79 1 92.38 98 SER A C 1
ATOM 731 O O . SER A 1 98 ? 1.755 11.867 0.073 1 92.38 98 SER A O 1
ATOM 733 N N . TRP A 1 99 ? 1.669 9.797 0.837 1 95.19 99 TRP A N 1
ATOM 734 C CA . TRP A 1 99 ? 0.517 9.461 0.005 1 95.19 99 TRP A CA 1
ATOM 735 C C . TRP A 1 99 ? -0.688 10.32 0.378 1 95.19 99 TRP A C 1
ATOM 737 O O . TRP A 1 99 ? -1.492 10.68 -0.484 1 95.19 99 TRP A O 1
ATOM 747 N N . ASP A 1 100 ? -0.807 10.711 1.65 1 91.81 100 ASP A N 1
ATOM 748 C CA . ASP A 1 100 ? -1.904 11.57 2.094 1 91.81 100 ASP A CA 1
ATOM 749 C C . ASP A 1 100 ? -1.861 12.922 1.396 1 91.81 100 ASP A C 1
ATOM 751 O O . ASP A 1 100 ? -2.783 13.281 0.656 1 91.81 100 ASP A O 1
ATOM 755 N N . VAL A 1 101 ? -0.718 13.578 1.504 1 89.06 101 VAL A N 1
ATOM 756 C CA . VAL A 1 101 ? -0.597 14.922 0.942 1 89.06 101 VA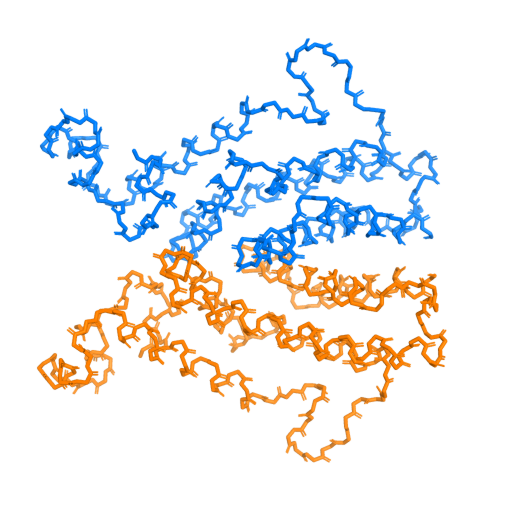L A CA 1
ATOM 757 C C . VAL A 1 101 ? -0.585 14.844 -0.583 1 89.06 101 VAL A C 1
ATOM 759 O O . VAL A 1 101 ? -1.086 15.75 -1.26 1 89.06 101 VAL A O 1
ATOM 762 N N . ALA A 1 102 ? -0.049 13.789 -1.115 1 92.94 102 ALA A N 1
ATOM 763 C CA . ALA A 1 102 ? -0.005 13.633 -2.566 1 92.94 102 ALA A CA 1
ATOM 764 C C . ALA A 1 102 ? -1.406 13.445 -3.141 1 92.94 102 ALA A C 1
ATOM 766 O O . ALA A 1 102 ? -1.748 14.047 -4.164 1 92.94 102 ALA A O 1
ATOM 767 N N . LEU A 1 103 ? -2.258 12.719 -2.482 1 92.88 103 LEU A N 1
ATOM 768 C CA . LEU A 1 103 ? -3.604 12.453 -2.98 1 92.88 103 LEU A CA 1
ATOM 769 C C . LEU A 1 103 ? -4.477 13.703 -2.861 1 92.88 103 LEU A C 1
ATOM 771 O O . LEU A 1 103 ? -5.5 13.812 -3.541 1 92.88 103 LEU A O 1
ATOM 775 N N . ALA A 1 104 ? -4.074 14.633 -2.025 1 88.5 104 ALA A N 1
ATOM 776 C CA . ALA A 1 104 ? -4.859 15.844 -1.79 1 88.5 104 ALA A CA 1
ATOM 777 C C . ALA A 1 104 ? -4.406 16.984 -2.703 1 88.5 104 ALA A C 1
ATOM 779 O O . ALA A 1 104 ? -5.012 18.047 -2.715 1 88.5 104 ALA A O 1
ATOM 780 N N . ASP A 1 105 ? -3.299 16.734 -3.451 1 89.56 105 ASP A N 1
ATOM 781 C CA . ASP A 1 105 ? -2.73 17.75 -4.324 1 89.56 105 ASP A CA 1
ATOM 782 C C . ASP A 1 105 ? -2.477 17.203 -5.727 1 89.56 105 ASP A C 1
ATOM 784 O O . ASP A 1 105 ? -1.646 16.312 -5.906 1 89.56 105 ASP A O 1
ATOM 788 N N . PRO A 1 106 ? -3.127 17.797 -6.715 1 92 106 PRO A N 1
ATOM 789 C CA . PRO A 1 106 ? -3.047 17.234 -8.062 1 92 106 PRO A CA 1
ATOM 790 C C . PRO A 1 106 ? -1.616 17.172 -8.594 1 92 106 PRO A C 1
ATOM 792 O O . PRO A 1 106 ? -1.255 16.219 -9.297 1 92 106 PRO A O 1
ATOM 795 N N . ASP A 1 107 ? -0.838 18.125 -8.258 1 93.38 107 ASP A N 1
ATOM 796 C CA . ASP A 1 107 ? 0.536 18.141 -8.75 1 93.38 107 ASP A CA 1
ATOM 797 C C . ASP A 1 107 ? 1.365 17.047 -8.078 1 93.38 107 ASP A C 1
ATOM 799 O O . ASP A 1 107 ? 2.137 16.344 -8.75 1 93.38 107 ASP A O 1
ATOM 803 N N . LEU A 1 108 ? 1.207 16.906 -6.816 1 92.75 108 LEU A N 1
ATOM 804 C CA . LEU A 1 108 ? 1.931 15.859 -6.094 1 92.75 108 LEU A CA 1
ATOM 805 C C . LEU A 1 108 ? 1.438 14.477 -6.496 1 92.75 108 LEU A C 1
ATOM 807 O O . LEU A 1 108 ? 2.227 13.531 -6.57 1 92.75 108 LEU A O 1
ATOM 811 N N . ALA A 1 109 ? 0.14 14.398 -6.746 1 94.38 109 ALA A N 1
ATOM 812 C CA . ALA A 1 109 ? -0.423 13.125 -7.199 1 94.38 109 ALA A CA 1
ATOM 813 C C . ALA A 1 109 ? 0.179 12.711 -8.539 1 94.38 109 ALA A C 1
ATOM 815 O O . ALA A 1 109 ? 0.524 11.539 -8.727 1 94.38 109 ALA A O 1
ATOM 816 N N . LEU A 1 110 ? 0.289 13.664 -9.391 1 95.31 110 LEU A N 1
ATOM 817 C CA . LEU A 1 110 ? 0.86 13.391 -10.703 1 95.31 110 LEU A CA 1
ATOM 818 C C . LEU A 1 110 ? 2.316 12.953 -10.586 1 95.31 110 LEU A C 1
ATOM 820 O O . LEU A 1 110 ? 2.762 12.07 -11.312 1 95.31 110 LEU A O 1
ATOM 824 N N . ALA A 1 111 ? 3.023 13.586 -9.68 1 93.94 111 ALA A N 1
ATOM 825 C CA . ALA A 1 111 ? 4.418 13.211 -9.461 1 93.94 111 ALA A CA 1
ATOM 826 C C . ALA A 1 111 ? 4.527 11.781 -8.945 1 93.94 111 ALA A C 1
ATOM 828 O O . ALA A 1 111 ? 5.391 11.016 -9.391 1 93.94 111 ALA A O 1
ATOM 829 N N . HIS A 1 112 ? 3.672 11.43 -8.055 1 96.12 112 HIS A N 1
ATOM 830 C CA . HIS A 1 112 ? 3.654 10.07 -7.52 1 96.12 112 HIS A CA 1
ATOM 831 C C . HIS A 1 112 ? 3.252 9.062 -8.586 1 96.12 112 HIS A C 1
ATOM 833 O O . HIS A 1 112 ? 3.869 8.008 -8.711 1 96.12 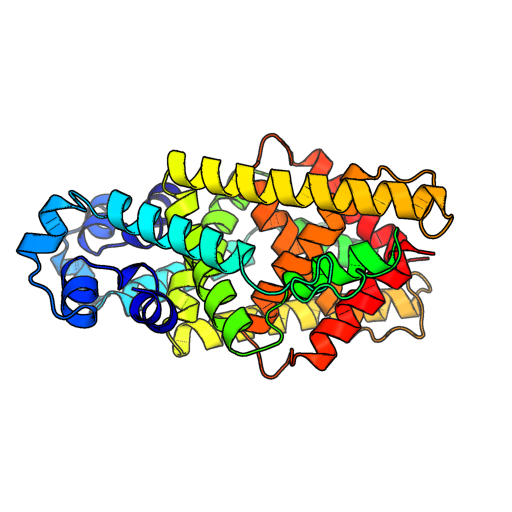112 HIS A O 1
ATOM 839 N N . ALA A 1 113 ? 2.242 9.414 -9.383 1 97.12 113 ALA A N 1
ATOM 840 C CA . ALA A 1 113 ? 1.832 8.555 -10.492 1 97.12 113 ALA A CA 1
ATOM 841 C C . ALA A 1 113 ? 2.986 8.32 -11.461 1 97.12 113 ALA A C 1
ATOM 843 O O . ALA A 1 113 ? 3.219 7.188 -11.898 1 97.12 113 ALA A O 1
ATOM 844 N N . GLY A 1 114 ? 3.662 9.375 -11.742 1 96 114 GLY A N 1
ATOM 845 C CA . GLY A 1 114 ? 4.812 9.281 -12.625 1 96 114 GLY A CA 1
ATOM 846 C C . GLY A 1 114 ? 5.922 8.406 -12.07 1 96 114 GLY A C 1
ATOM 847 O O . GLY A 1 114 ? 6.512 7.602 -12.789 1 96 114 GLY A O 1
ATOM 848 N N . ARG A 1 115 ? 6.188 8.539 -10.82 1 93.81 115 ARG A N 1
ATOM 849 C CA . ARG A 1 115 ? 7.215 7.746 -10.156 1 93.81 115 ARG A CA 1
ATOM 850 C C . ARG A 1 115 ? 6.879 6.258 -10.203 1 93.81 115 ARG A C 1
ATOM 852 O O . ARG A 1 115 ? 7.715 5.441 -10.594 1 93.81 115 ARG A O 1
ATOM 859 N N . TYR A 1 116 ? 5.688 5.898 -9.883 1 96 116 TYR A N 1
ATOM 860 C CA . TYR A 1 116 ? 5.281 4.496 -9.883 1 96 116 TYR A CA 1
ATOM 861 C C . TYR A 1 116 ? 5.18 3.957 -11.305 1 96 116 TYR A C 1
ATOM 863 O O . TYR A 1 116 ? 5.465 2.783 -11.555 1 96 116 TYR A O 1
ATOM 871 N N . GLY A 1 117 ? 4.785 4.852 -12.211 1 97.56 117 GLY A N 1
ATOM 872 C CA . GLY A 1 117 ? 4.793 4.469 -13.609 1 97.56 117 GLY A CA 1
ATOM 873 C C . GLY A 1 117 ? 6.172 4.113 -14.133 1 97.56 117 GLY A C 1
ATOM 874 O O . GLY A 1 117 ? 6.344 3.1 -14.812 1 97.56 117 GLY A O 1
ATOM 875 N N . ARG A 1 118 ? 7.117 4.938 -13.805 1 95.69 118 ARG A N 1
ATOM 876 C CA . ARG A 1 118 ? 8.5 4.676 -14.211 1 95.69 118 ARG A CA 1
ATOM 877 C C . ARG A 1 118 ? 9.023 3.395 -13.57 1 95.69 118 ARG A C 1
ATOM 879 O O . ARG A 1 118 ? 9.75 2.629 -14.211 1 95.69 118 ARG A O 1
ATOM 886 N N . SER A 1 119 ? 8.688 3.223 -12.352 1 95.56 119 SER A N 1
ATOM 887 C CA . SER A 1 119 ? 9.07 1.986 -11.68 1 95.56 119 SER A CA 1
ATOM 888 C C . SER A 1 119 ? 8.477 0.768 -12.375 1 95.56 119 SER A C 1
ATOM 890 O O . SER A 1 119 ? 9.172 -0.221 -12.609 1 95.56 119 SER A O 1
ATOM 892 N N . ARG A 1 120 ? 7.191 0.82 -12.781 1 97.75 120 ARG A N 1
ATOM 893 C CA . ARG A 1 120 ? 6.555 -0.291 -13.477 1 97.75 120 ARG A CA 1
ATOM 894 C C . ARG A 1 120 ? 7.227 -0.548 -14.82 1 97.75 120 ARG A C 1
ATOM 896 O O . ARG A 1 120 ? 7.367 -1.698 -15.242 1 97.75 120 ARG A O 1
ATOM 903 N N . GLU A 1 121 ? 7.617 0.513 -15.438 1 97.69 121 GLU A N 1
ATOM 904 C CA . GLU A 1 121 ? 8.305 0.361 -16.719 1 97.69 121 GLU A CA 1
ATOM 905 C C . GLU A 1 121 ? 9.625 -0.383 -16.547 1 97.69 121 GLU A C 1
ATOM 907 O O . GLU A 1 121 ? 9.953 -1.277 -17.328 1 97.69 121 GLU A O 1
ATOM 912 N N . ALA A 1 122 ? 10.336 -0.001 -15.547 1 96.06 122 ALA A N 1
ATOM 913 C CA . ALA A 1 122 ? 11.602 -0.676 -15.258 1 96.06 122 ALA A CA 1
ATOM 914 C C . ALA A 1 122 ? 11.375 -2.143 -14.906 1 96.06 122 ALA A C 1
ATOM 916 O O . ALA A 1 122 ? 12.094 -3.021 -15.383 1 96.06 122 ALA A O 1
ATOM 917 N N . LEU A 1 123 ? 10.391 -2.424 -14.102 1 98.12 123 LEU A N 1
ATOM 918 C CA . LEU A 1 123 ? 10.055 -3.797 -13.734 1 98.12 123 LEU A CA 1
ATOM 919 C C . LEU A 1 123 ? 9.625 -4.598 -14.961 1 98.12 123 LEU A C 1
ATOM 921 O O . LEU A 1 123 ? 9.969 -5.777 -15.086 1 98.12 123 LEU A O 1
ATOM 925 N N . THR A 1 124 ? 8.844 -3.943 -15.836 1 98.62 124 THR A N 1
ATOM 926 C CA . THR A 1 124 ? 8.383 -4.602 -17.047 1 98.62 124 THR A CA 1
ATOM 927 C C . THR A 1 124 ? 9.57 -5.082 -17.891 1 98.62 124 THR A C 1
ATOM 929 O O . THR A 1 124 ? 9.539 -6.188 -18.438 1 98.62 124 THR A O 1
ATOM 932 N N . ALA A 1 125 ? 10.562 -4.281 -17.953 1 98.12 125 ALA A N 1
ATOM 933 C CA . ALA A 1 125 ? 11.758 -4.664 -18.703 1 98.12 125 ALA A CA 1
ATOM 934 C C . ALA A 1 125 ? 12.383 -5.93 -18.141 1 98.12 125 ALA A C 1
ATOM 936 O O . ALA A 1 125 ? 12.812 -6.809 -18.891 1 98.12 125 ALA A O 1
ATOM 937 N N . HIS A 1 126 ? 12.43 -6.031 -16.828 1 97.81 126 HIS A N 1
ATOM 938 C CA . HIS A 1 126 ? 12.969 -7.23 -16.188 1 97.81 126 HIS A CA 1
ATOM 939 C C . HIS A 1 126 ? 12.062 -8.438 -16.422 1 97.81 126 HIS A C 1
ATOM 941 O O . HIS A 1 126 ? 12.547 -9.555 -16.625 1 97.81 126 HIS A O 1
ATOM 947 N N . VAL A 1 127 ? 10.75 -8.227 -16.438 1 98.56 127 VAL A N 1
ATOM 948 C CA . VAL A 1 127 ? 9.789 -9.297 -16.688 1 98.56 127 VAL A CA 1
ATOM 949 C C . VAL A 1 127 ? 9.953 -9.836 -18.094 1 98.56 127 VAL A C 1
ATOM 951 O O . VAL A 1 127 ? 10 -11.047 -18.312 1 98.56 127 VAL A O 1
ATOM 954 N N . VAL A 1 128 ? 10.086 -8.922 -19.031 1 98.56 128 VAL A N 1
ATOM 955 C CA . VAL A 1 128 ? 10.25 -9.305 -20.422 1 98.56 128 VAL A CA 1
ATOM 956 C C . VAL A 1 128 ? 11.516 -10.148 -20.594 1 98.56 128 VAL A C 1
ATOM 958 O O . VAL A 1 128 ? 11.492 -11.18 -21.266 1 98.56 128 VAL A O 1
ATOM 961 N N . GLU A 1 129 ? 12.57 -9.727 -19.969 1 98.12 129 GLU A N 1
ATOM 962 C CA . GLU A 1 129 ? 13.812 -10.492 -20.016 1 98.12 129 GLU A CA 1
ATOM 963 C C . GLU A 1 129 ? 13.633 -11.875 -19.391 1 98.12 129 GLU A C 1
ATOM 965 O O . GLU A 1 129 ? 14.133 -12.867 -19.906 1 98.12 129 GLU A O 1
ATOM 970 N N . ALA A 1 130 ? 12.969 -11.922 -18.297 1 98.5 130 ALA A N 1
ATOM 971 C CA . ALA A 1 130 ? 12.703 -13.188 -17.625 1 98.5 130 ALA A CA 1
ATOM 972 C C . ALA A 1 130 ? 11.875 -14.117 -18.516 1 98.5 130 ALA A C 1
ATOM 974 O O . ALA A 1 130 ? 12.078 -15.336 -18.5 1 98.5 130 ALA A O 1
ATOM 975 N N . GLN A 1 131 ? 10.93 -13.562 -19.25 1 98.31 131 GLN A N 1
ATOM 976 C CA . GLN A 1 131 ? 10.133 -14.359 -20.172 1 98.31 131 GLN A CA 1
ATOM 977 C C . GLN A 1 131 ? 10.984 -14.898 -21.312 1 98.31 131 GLN A C 1
ATOM 979 O O . GLN A 1 131 ? 10.859 -16.062 -21.688 1 98.31 131 GLN A O 1
ATOM 984 N N . ARG A 1 132 ? 11.82 -14.039 -21.812 1 97.81 132 ARG A N 1
ATOM 985 C CA . ARG A 1 132 ? 12.727 -14.445 -22.891 1 97.81 132 ARG A CA 1
ATOM 986 C C . ARG A 1 132 ? 13.609 -15.602 -22.438 1 97.81 132 ARG A C 1
ATOM 988 O O . ARG A 1 132 ? 13.906 -16.5 -23.234 1 97.81 132 ARG A O 1
ATOM 995 N N . LEU A 1 133 ? 13.984 -15.617 -21.203 1 97.81 133 LEU A N 1
ATOM 996 C CA . LEU A 1 133 ? 14.875 -16.625 -20.641 1 97.81 133 LEU A CA 1
ATOM 997 C C . LEU A 1 133 ? 14.094 -17.859 -20.203 1 97.81 133 LEU A C 1
ATOM 999 O O . LEU A 1 133 ? 14.68 -18.828 -19.688 1 97.81 133 LEU A O 1
ATOM 1003 N N . GLY A 1 134 ? 12.773 -17.844 -20.25 1 97.56 134 GLY A N 1
ATOM 1004 C CA . GLY A 1 134 ? 11.922 -18.969 -19.906 1 97.56 134 GLY A CA 1
ATOM 1005 C C . GLY A 1 134 ? 11.664 -19.078 -18.422 1 97.56 134 GLY A C 1
ATOM 1006 O O . GLY A 1 134 ? 11.234 -20.141 -17.938 1 97.56 134 GLY A O 1
ATOM 1007 N N . GLU A 1 135 ? 11.93 -17.984 -17.688 1 98 135 GLU A N 1
ATOM 1008 C CA . GLU A 1 135 ? 11.805 -18 -16.234 1 98 135 GLU A CA 1
ATOM 1009 C C . GLU A 1 135 ? 10.383 -17.656 -15.797 1 98 135 GLU A C 1
ATOM 1011 O O . GLU A 1 135 ? 9.984 -17.953 -14.672 1 98 135 GLU A O 1
ATOM 1016 N N . LEU A 1 136 ? 9.648 -16.938 -16.672 1 97.81 136 LEU A N 1
ATOM 1017 C CA . LEU A 1 136 ? 8.25 -16.578 -16.469 1 97.81 136 LEU A CA 1
ATOM 1018 C C . LEU A 1 136 ? 7.398 -17 -17.656 1 97.81 136 LEU A C 1
ATOM 1020 O O . LEU A 1 136 ? 7.914 -17.172 -18.766 1 97.81 136 LEU A O 1
ATOM 1024 N N . PRO A 1 137 ? 6.113 -17.234 -17.391 1 95.81 137 PRO A N 1
ATOM 1025 C CA . PRO A 1 137 ? 5.258 -17.656 -18.5 1 95.81 137 PRO A CA 1
ATOM 1026 C C . PRO A 1 137 ? 5.266 -16.656 -19.672 1 95.81 137 PRO A C 1
ATOM 1028 O O . PRO A 1 137 ? 5.051 -15.469 -19.469 1 95.81 137 PRO A O 1
ATOM 1031 N N . ALA A 1 138 ? 5.375 -17.125 -20.859 1 95.19 138 ALA A N 1
ATOM 1032 C CA . ALA A 1 138 ? 5.512 -16.297 -22.047 1 95.19 138 ALA A CA 1
ATOM 1033 C C . ALA A 1 138 ? 4.18 -15.672 -22.438 1 95.19 138 ALA A C 1
ATOM 1035 O O . ALA A 1 138 ? 4.145 -14.633 -23.094 1 95.19 138 ALA A O 1
ATOM 1036 N N . ASP A 1 139 ? 3.125 -16.266 -21.984 1 94.56 139 ASP A N 1
ATOM 1037 C CA . ASP A 1 139 ? 1.812 -15.836 -22.453 1 94.56 139 ASP A CA 1
ATOM 1038 C C . ASP A 1 139 ? 1.213 -14.773 -21.531 1 94.56 139 ASP A C 1
ATOM 1040 O O . ASP A 1 139 ? 0.187 -14.172 -21.844 1 94.56 139 ASP A O 1
ATOM 1044 N N . ALA A 1 140 ? 1.894 -14.547 -20.438 1 95.75 140 ALA A N 1
ATOM 1045 C CA . ALA A 1 140 ? 1.404 -13.531 -19.516 1 95.75 140 ALA A CA 1
ATOM 1046 C C . ALA A 1 140 ? 1.797 -12.133 -19.984 1 95.75 140 ALA A C 1
ATOM 1048 O O . ALA A 1 140 ? 2.887 -11.938 -20.516 1 95.75 140 ALA A O 1
ATOM 1049 N N . ASP A 1 141 ? 0.961 -11.148 -19.812 1 97.31 141 ASP A N 1
ATOM 1050 C CA . ASP A 1 141 ? 1.288 -9.773 -20.141 1 97.31 141 ASP A CA 1
ATOM 1051 C C . ASP A 1 141 ? 2.361 -9.211 -19.219 1 97.31 141 ASP A C 1
ATOM 1053 O O . ASP A 1 141 ? 2.145 -9.094 -18.016 1 97.31 141 ASP A O 1
ATOM 1057 N N . PRO A 1 142 ? 3.469 -8.852 -19.734 1 98.12 142 PRO A N 1
ATOM 1058 C CA . PRO A 1 142 ? 4.566 -8.406 -18.875 1 98.12 142 PRO A CA 1
ATOM 1059 C C . PRO A 1 142 ? 4.215 -7.16 -18.062 1 98.12 142 PRO A C 1
ATOM 1061 O O . PRO A 1 142 ? 4.691 -6.992 -16.938 1 98.12 142 PRO A O 1
ATOM 1064 N N . ALA A 1 143 ? 3.412 -6.297 -18.609 1 98.25 143 ALA A N 1
ATOM 1065 C CA . ALA A 1 143 ? 2.996 -5.098 -17.891 1 98.25 143 ALA A CA 1
ATOM 1066 C C . ALA A 1 143 ? 2.129 -5.461 -16.688 1 98.25 143 ALA A C 1
ATOM 1068 O O . ALA A 1 143 ? 2.242 -4.844 -15.625 1 98.25 143 ALA A O 1
ATOM 1069 N N . ASP A 1 144 ? 1.297 -6.434 -16.859 1 98.31 144 ASP A N 1
ATOM 1070 C CA . ASP A 1 144 ? 0.447 -6.871 -15.766 1 98.31 144 ASP A CA 1
ATOM 1071 C C . ASP A 1 144 ? 1.268 -7.562 -14.68 1 98.31 144 ASP A C 1
ATOM 1073 O O . ASP A 1 144 ? 1.021 -7.367 -13.484 1 98.31 144 ASP A O 1
ATOM 1077 N N . LEU A 1 145 ? 2.215 -8.359 -15.125 1 98.25 145 LEU A N 1
ATOM 1078 C CA . LEU A 1 145 ? 3.094 -9 -14.156 1 98.25 145 LEU A CA 1
ATOM 1079 C C . LEU A 1 145 ? 3.869 -7.961 -13.359 1 98.25 145 LEU A C 1
ATOM 1081 O O . LEU A 1 145 ? 4 -8.078 -12.133 1 98.25 145 LEU A O 1
ATOM 1085 N N . ALA A 1 146 ? 4.352 -6.914 -14.016 1 98.69 146 ALA A N 1
ATOM 1086 C CA . ALA A 1 146 ? 5.105 -5.848 -13.367 1 98.69 146 ALA A CA 1
ATOM 1087 C C . ALA A 1 146 ? 4.227 -5.066 -12.398 1 98.69 146 ALA A C 1
ATOM 1089 O O . ALA A 1 146 ? 4.633 -4.777 -11.273 1 98.69 146 ALA A O 1
ATOM 1090 N N . ALA A 1 147 ? 3.002 -4.762 -12.859 1 98.81 147 ALA A N 1
ATOM 1091 C CA . ALA A 1 147 ? 2.057 -4.043 -12.016 1 98.81 147 ALA A CA 1
ATOM 1092 C C . ALA A 1 147 ? 1.718 -4.855 -10.766 1 98.81 147 ALA A C 1
ATOM 1094 O O . ALA A 1 147 ? 1.628 -4.305 -9.664 1 98.81 147 ALA A O 1
ATOM 1095 N N . GLY A 1 148 ? 1.546 -6.141 -10.961 1 98.69 148 GLY A N 1
ATOM 1096 C CA . GLY A 1 148 ? 1.276 -7.027 -9.836 1 98.69 148 GLY A CA 1
ATOM 1097 C C . GLY A 1 148 ? 2.439 -7.129 -8.867 1 98.69 148 GLY A C 1
ATOM 1098 O O . GLY A 1 148 ? 2.246 -7.098 -7.652 1 98.69 148 GLY A O 1
ATOM 1099 N N . ALA A 1 149 ? 3.637 -7.246 -9.398 1 98.69 149 ALA A N 1
ATOM 1100 C CA . ALA A 1 149 ? 4.828 -7.312 -8.555 1 98.69 149 ALA A CA 1
ATOM 1101 C C . ALA A 1 149 ? 5.004 -6.027 -7.75 1 98.69 149 ALA A C 1
ATOM 1103 O O . ALA A 1 149 ? 5.344 -6.07 -6.566 1 98.69 149 ALA A O 1
ATOM 1104 N N . GLN A 1 150 ? 4.797 -4.941 -8.406 1 98.62 150 GLN A N 1
ATOM 1105 C CA . GLN A 1 150 ? 4.871 -3.66 -7.707 1 98.62 150 GLN A CA 1
ATOM 1106 C C . GLN A 1 150 ? 3.807 -3.562 -6.617 1 98.62 150 GLN A C 1
ATOM 1108 O O . GLN A 1 150 ? 4.07 -3.053 -5.527 1 98.62 150 GLN A O 1
ATOM 1113 N N . ALA A 1 151 ? 2.57 -4 -6.949 1 98.88 151 ALA A N 1
ATOM 1114 C CA . ALA A 1 151 ? 1.502 -4.016 -5.953 1 98.88 151 ALA A CA 1
ATOM 1115 C C . ALA A 1 151 ? 1.906 -4.824 -4.723 1 98.88 151 ALA A C 1
ATOM 1117 O O . ALA A 1 151 ? 1.774 -4.355 -3.592 1 98.88 151 ALA A O 1
ATOM 1118 N N . PHE A 1 152 ? 2.475 -5.969 -4.992 1 98.81 152 PHE A N 1
ATOM 1119 C CA . PHE A 1 152 ? 2.9 -6.852 -3.91 1 98.81 152 PHE A CA 1
ATOM 1120 C C . PHE A 1 152 ? 3.916 -6.156 -3.012 1 98.81 152 PHE A C 1
ATOM 1122 O O . PHE A 1 152 ? 3.775 -6.16 -1.787 1 98.81 152 PHE A O 1
ATOM 1129 N N . ALA A 1 153 ? 4.91 -5.5 -3.596 1 98.75 153 ALA A N 1
ATOM 1130 C CA . ALA A 1 153 ? 5.977 -4.848 -2.838 1 98.75 153 ALA A CA 1
ATOM 1131 C C . ALA A 1 153 ? 5.438 -3.668 -2.039 1 98.75 153 ALA A C 1
ATOM 1133 O O . ALA A 1 153 ? 5.734 -3.523 -0.851 1 98.75 153 ALA A O 1
ATOM 1134 N N . LEU A 1 154 ? 4.609 -2.873 -2.662 1 98.56 154 LEU A N 1
ATOM 1135 C CA . LEU A 1 154 ? 4.055 -1.697 -2 1 98.56 154 LEU A CA 1
ATOM 1136 C C . LEU A 1 154 ? 3.199 -2.102 -0.804 1 98.56 154 LEU A C 1
ATOM 1138 O O . LEU A 1 154 ? 3.301 -1.5 0.268 1 98.56 154 LEU A O 1
ATOM 1142 N N . GLY A 1 155 ? 2.391 -3.131 -0.991 1 98.81 155 GLY A N 1
ATOM 1143 C CA . GLY A 1 155 ? 1.557 -3.588 0.109 1 98.81 155 GLY A CA 1
ATOM 1144 C C . GLY A 1 155 ? 2.348 -4.227 1.233 1 98.81 155 GLY A C 1
ATOM 1145 O O . GLY A 1 155 ? 1.979 -4.113 2.404 1 98.81 155 GLY A O 1
ATOM 1146 N N . LEU A 1 156 ? 3.406 -4.934 0.896 1 98.88 156 LEU A N 1
ATOM 1147 C CA . LEU A 1 156 ? 4.27 -5.523 1.91 1 98.88 156 LEU A CA 1
ATOM 1148 C C . LEU A 1 156 ? 4.977 -4.445 2.725 1 98.88 156 LEU A C 1
ATOM 1150 O O . LEU A 1 156 ? 5.133 -4.578 3.939 1 98.88 156 LEU A O 1
ATOM 1154 N N . VAL A 1 157 ? 5.359 -3.375 2.076 1 98.75 157 VAL A N 1
ATOM 1155 C CA . VAL A 1 157 ? 5.957 -2.23 2.758 1 98.75 157 VAL A CA 1
ATOM 1156 C C . VAL A 1 157 ? 5 -1.714 3.832 1 98.75 157 VAL A C 1
ATOM 1158 O O . VAL A 1 157 ? 5.402 -1.498 4.977 1 98.75 157 VAL A O 1
ATOM 1161 N N . VAL A 1 158 ? 3.748 -1.577 3.496 1 98.56 158 VAL A N 1
ATOM 1162 C CA . VAL A 1 158 ? 2.748 -1.05 4.418 1 98.56 158 VAL A CA 1
ATOM 1163 C C . VAL A 1 158 ? 2.617 -1.977 5.625 1 98.56 158 VAL A C 1
ATOM 1165 O O . VAL A 1 158 ? 2.666 -1.524 6.77 1 98.56 158 VAL A O 1
ATOM 1168 N N . GLN A 1 159 ? 2.506 -3.252 5.336 1 98.62 159 GLN A N 1
ATOM 1169 C CA . GLN A 1 159 ? 2.363 -4.203 6.43 1 98.62 159 GLN A CA 1
ATOM 1170 C C . GLN A 1 159 ? 3.598 -4.195 7.328 1 98.62 159 GLN A C 1
ATOM 1172 O O . GLN A 1 159 ? 3.479 -4.215 8.555 1 98.62 159 GLN A O 1
ATOM 1177 N N . ALA A 1 160 ? 4.762 -4.109 6.762 1 98.75 160 ALA A N 1
ATOM 1178 C CA . ALA A 1 160 ? 6.012 -4.156 7.512 1 98.75 160 ALA A CA 1
ATOM 1179 C C . ALA A 1 160 ? 6.18 -2.908 8.375 1 98.75 160 ALA A C 1
ATOM 1181 O O . ALA A 1 160 ? 6.727 -2.979 9.477 1 98.75 160 ALA A O 1
ATOM 1182 N N . LEU A 1 161 ? 5.723 -1.797 7.895 1 97.94 161 LEU A N 1
ATOM 1183 C CA . LEU A 1 161 ? 5.836 -0.558 8.656 1 97.94 161 LEU A CA 1
ATOM 1184 C C . LEU A 1 161 ? 4.914 -0.582 9.867 1 97.94 161 LEU A C 1
ATOM 1186 O O . LEU A 1 161 ? 5.285 -0.107 10.945 1 97.94 161 LEU A O 1
ATOM 1190 N N . PHE A 1 162 ? 3.719 -1.176 9.742 1 97.81 162 PHE A N 1
ATOM 1191 C CA . PHE A 1 162 ? 2.754 -1.165 10.836 1 97.81 162 PHE A CA 1
ATOM 1192 C C . PHE A 1 162 ? 3.02 -2.311 11.805 1 97.81 162 PHE A C 1
ATOM 1194 O O . PHE A 1 162 ? 2.686 -2.221 12.992 1 97.81 162 PHE A O 1
ATOM 1201 N N . ALA A 1 163 ? 3.629 -3.402 11.273 1 98.06 163 ALA A N 1
ATOM 1202 C CA . ALA A 1 163 ? 3.877 -4.57 12.117 1 98.06 163 ALA A CA 1
ATOM 1203 C C . ALA A 1 163 ? 5.289 -5.105 11.906 1 98.06 163 ALA A C 1
ATOM 1205 O O . ALA A 1 163 ? 5.465 -6.25 11.477 1 98.06 163 ALA A O 1
ATOM 1206 N N . PRO A 1 164 ? 6.266 -4.32 12.312 1 97.5 164 PRO A N 1
ATOM 1207 C CA . PRO A 1 164 ? 7.648 -4.715 12.047 1 97.5 164 PRO A CA 1
ATOM 1208 C C . PRO A 1 164 ? 8.039 -6.016 12.75 1 97.5 164 PRO A C 1
ATOM 1210 O O . PRO A 1 164 ? 8.906 -6.75 12.273 1 97.5 164 PRO A O 1
ATOM 1213 N N . GLY A 1 165 ? 7.41 -6.273 13.852 1 97.56 165 GLY A N 1
ATOM 1214 C CA . GLY A 1 165 ? 7.668 -7.535 14.531 1 97.56 165 GLY A CA 1
ATOM 1215 C C . GLY A 1 165 ? 7.148 -8.742 13.773 1 97.56 165 GLY A C 1
ATOM 1216 O O . GLY A 1 165 ? 7.719 -9.828 13.859 1 97.56 165 GLY A O 1
ATOM 1217 N N . GLU A 1 166 ? 6.082 -8.586 13.062 1 97.94 166 GLU A N 1
ATOM 1218 C CA . GLU A 1 166 ? 5.469 -9.664 12.289 1 97.94 166 GLU A CA 1
ATOM 1219 C C . GLU A 1 166 ? 6.137 -9.812 10.922 1 97.94 166 GLU A C 1
ATOM 1221 O O . GLU A 1 166 ? 6.082 -10.875 10.305 1 97.94 166 GLU A O 1
ATOM 1226 N N . PHE A 1 167 ? 6.785 -8.711 10.539 1 98.62 167 PHE A N 1
ATOM 1227 C CA . PHE A 1 167 ? 7.391 -8.719 9.211 1 98.62 167 PHE A CA 1
ATOM 1228 C C . PHE A 1 167 ? 8.852 -8.273 9.281 1 98.62 167 PHE A C 1
ATOM 1230 O O . PHE A 1 167 ? 9.242 -7.305 8.633 1 98.62 167 PHE A O 1
ATOM 1237 N N . PRO A 1 168 ? 9.602 -9.039 10.031 1 98.5 168 PRO A N 1
ATOM 1238 C CA . PRO A 1 168 ? 11.031 -8.734 9.984 1 98.5 168 PRO A CA 1
ATOM 1239 C C . PRO A 1 168 ? 11.625 -8.906 8.586 1 98.5 168 PRO A C 1
ATOM 1241 O O . PRO A 1 168 ? 10.984 -9.5 7.711 1 98.5 168 PRO A O 1
ATOM 1244 N N . ALA A 1 169 ? 12.828 -8.398 8.398 1 98.5 169 ALA A N 1
ATOM 1245 C CA . ALA A 1 169 ? 13.453 -8.359 7.082 1 98.5 169 ALA A CA 1
ATOM 1246 C C . ALA A 1 169 ? 13.469 -9.742 6.441 1 98.5 169 ALA A C 1
ATOM 1248 O O . ALA A 1 169 ? 13.133 -9.891 5.266 1 98.5 169 ALA A O 1
ATOM 1249 N N . GLU A 1 170 ? 13.797 -10.742 7.164 1 98.5 170 GLU A N 1
ATOM 1250 C CA . GLU A 1 170 ? 13.922 -12.094 6.629 1 98.5 170 GLU A CA 1
ATOM 1251 C C . GLU A 1 170 ? 12.57 -12.609 6.121 1 98.5 170 GLU A C 1
ATOM 1253 O O . GLU A 1 170 ? 12.508 -13.281 5.09 1 98.5 170 GLU A O 1
ATOM 1258 N N . ARG A 1 171 ? 11.547 -12.305 6.832 1 98.62 171 ARG A N 1
ATOM 1259 C CA . ARG A 1 171 ? 10.219 -12.742 6.398 1 98.62 171 ARG A CA 1
ATOM 1260 C C . ARG A 1 171 ? 9.773 -11.977 5.156 1 98.62 171 ARG A C 1
ATOM 1262 O O . ARG A 1 171 ? 9.125 -12.539 4.273 1 98.62 171 ARG A O 1
ATOM 1269 N N . GLN A 1 172 ? 10.062 -10.688 5.141 1 98.88 172 GLN A N 1
ATOM 1270 C CA . GLN A 1 172 ? 9.742 -9.914 3.943 1 98.88 172 GLN A CA 1
ATOM 1271 C C . GLN A 1 172 ? 10.383 -10.539 2.705 1 98.88 172 GLN A C 1
ATOM 1273 O O . GLN A 1 172 ? 9.719 -10.711 1.681 1 98.88 172 GLN A O 1
ATOM 1278 N N . VAL A 1 173 ? 11.617 -10.891 2.859 1 98.81 173 VAL A N 1
ATOM 1279 C CA . VAL A 1 173 ? 12.359 -11.492 1.755 1 98.81 173 VAL A CA 1
ATOM 1280 C C . VAL A 1 173 ? 11.727 -12.836 1.383 1 98.81 173 VAL A C 1
ATOM 1282 O O . VAL A 1 173 ? 11.539 -13.125 0.202 1 98.81 173 VAL A O 1
ATOM 1285 N N . ALA A 1 174 ? 11.367 -13.594 2.336 1 98.75 174 ALA A N 1
ATOM 1286 C CA . ALA A 1 174 ? 10.766 -14.906 2.1 1 98.75 174 ALA A CA 1
ATOM 1287 C C . ALA A 1 174 ? 9.43 -14.773 1.383 1 98.75 174 ALA A C 1
ATOM 1289 O O . ALA A 1 174 ? 9.117 -15.555 0.484 1 98.75 174 ALA A O 1
ATOM 1290 N N . LEU A 1 175 ? 8.656 -13.812 1.751 1 98.75 175 LEU A N 1
ATOM 1291 C CA . LEU A 1 175 ? 7.363 -13.578 1.115 1 98.75 175 LEU A CA 1
ATOM 1292 C C . LEU A 1 175 ? 7.539 -13.156 -0.339 1 98.75 175 LEU A C 1
ATOM 1294 O O . LEU A 1 175 ? 6.816 -13.633 -1.22 1 98.75 175 LEU A O 1
ATOM 1298 N N . LEU A 1 176 ? 8.5 -12.266 -0.544 1 98.75 176 LEU A N 1
ATOM 1299 C CA . LEU A 1 176 ? 8.773 -11.844 -1.913 1 98.75 176 LEU A CA 1
ATOM 1300 C C . LEU A 1 176 ? 9.242 -13.016 -2.766 1 98.75 176 LEU A C 1
ATOM 1302 O O . LEU A 1 176 ? 8.781 -13.188 -3.898 1 98.75 176 LEU A O 1
ATOM 1306 N N . ASP A 1 177 ? 10.133 -13.82 -2.207 1 98.44 177 ASP A N 1
ATOM 1307 C CA . ASP A 1 177 ? 10.625 -14.992 -2.932 1 98.44 177 ASP A CA 1
ATOM 1308 C C . ASP A 1 177 ? 9.492 -15.969 -3.238 1 98.44 177 ASP A C 1
ATOM 1310 O O . ASP A 1 177 ? 9.438 -16.531 -4.328 1 98.44 177 ASP A O 1
ATOM 1314 N N . GLY A 1 178 ? 8.656 -16.156 -2.271 1 97.06 178 GLY A N 1
ATOM 1315 C CA . GLY A 1 178 ? 7.484 -16.984 -2.506 1 97.06 178 GLY A CA 1
ATOM 1316 C C . GLY A 1 178 ? 6.59 -16.438 -3.609 1 97.06 178 GLY A C 1
ATOM 1317 O O . GLY A 1 178 ? 6.137 -17.203 -4.469 1 97.06 178 GLY A O 1
ATOM 1318 N N . HIS A 1 179 ? 6.359 -15.172 -3.604 1 97.56 179 HIS A N 1
ATOM 1319 C CA . HIS A 1 179 ? 5.555 -14.531 -4.633 1 97.56 179 HIS A CA 1
ATOM 1320 C C . HIS A 1 179 ? 6.16 -14.734 -6.02 1 97.56 179 HIS A C 1
ATOM 1322 O O . HIS A 1 179 ? 5.465 -15.133 -6.953 1 97.56 179 HIS A O 1
ATOM 1328 N N . LEU A 1 180 ? 7.445 -14.523 -6.121 1 97.88 180 LEU A N 1
ATOM 1329 C CA . LEU A 1 180 ? 8.125 -14.672 -7.402 1 97.88 180 LEU A CA 1
ATOM 1330 C C . LEU A 1 180 ? 8.117 -16.125 -7.855 1 97.88 180 LEU A C 1
ATOM 1332 O O . LEU A 1 180 ? 8.008 -16.406 -9.047 1 97.88 180 LEU A O 1
ATOM 1336 N N . ALA A 1 181 ? 8.219 -17.047 -6.938 1 96.19 181 ALA A N 1
ATOM 1337 C CA . ALA A 1 181 ? 8.172 -18.469 -7.266 1 96.19 181 ALA A CA 1
ATOM 1338 C C . ALA A 1 181 ? 6.812 -18.844 -7.852 1 96.19 181 ALA A C 1
ATOM 1340 O O . ALA A 1 181 ? 6.734 -19.656 -8.781 1 96.19 181 ALA A O 1
ATOM 1341 N N . THR A 1 182 ? 5.77 -18.219 -7.352 1 94.5 182 THR A N 1
ATOM 1342 C CA . THR A 1 182 ? 4.434 -18.516 -7.852 1 94.5 182 THR A CA 1
ATOM 1343 C C . THR A 1 182 ? 4.258 -17.984 -9.266 1 94.5 182 THR A C 1
ATOM 1345 O O . THR A 1 182 ? 3.484 -18.531 -10.055 1 94.5 182 THR A O 1
ATOM 1348 N N . LEU A 1 183 ? 4.938 -16.875 -9.586 1 95.25 183 LEU A N 1
ATOM 1349 C CA . LEU A 1 183 ? 4.867 -16.312 -10.93 1 95.25 183 LEU A CA 1
ATOM 1350 C C . LEU A 1 183 ? 5.598 -17.203 -11.938 1 95.25 183 LEU A C 1
ATOM 1352 O O . LEU A 1 183 ? 5.25 -17.219 -13.117 1 95.25 183 LEU A O 1
ATOM 1356 N N . ALA A 1 184 ? 6.625 -17.859 -11.453 1 91.75 184 ALA A N 1
ATOM 1357 C CA . ALA A 1 184 ? 7.504 -18.656 -12.32 1 91.75 184 ALA A CA 1
ATOM 1358 C C . ALA A 1 184 ? 6.863 -19.984 -12.695 1 91.75 184 ALA A C 1
ATOM 1360 O O . ALA A 1 184 ? 7.32 -20.656 -13.617 1 91.75 184 ALA A O 1
ATOM 1361 N N . ARG A 1 185 ? 5.812 -20.312 -12.039 1 80.69 185 ARG A N 1
ATOM 1362 C CA . ARG A 1 185 ? 5.148 -21.594 -12.32 1 80.69 185 ARG A CA 1
ATOM 1363 C C . ARG A 1 185 ? 4.227 -21.469 -13.523 1 80.69 185 ARG A C 1
ATOM 1365 O O . ARG A 1 185 ? 3.713 -20.391 -13.82 1 80.69 185 ARG A O 1
ATOM 1372 N N . MET B 1 1 ? -17.328 15.445 7.879 1 75.69 1 MET B N 1
ATOM 1373 C CA . MET B 1 1 ? -16.016 14.914 8.195 1 75.69 1 MET B CA 1
ATOM 1374 C C . MET B 1 1 ? -15.453 14.094 7.035 1 75.69 1 MET B C 1
ATOM 1376 O O . MET B 1 1 ? -14.352 14.359 6.555 1 75.69 1 MET B O 1
ATOM 1380 N N . TRP B 1 2 ? -16.328 13.352 6.43 1 68.88 2 TRP B N 1
ATOM 1381 C CA . TRP B 1 2 ? -15.914 12.453 5.355 1 68.88 2 TRP B CA 1
ATOM 1382 C C . TRP B 1 2 ? -15.5 13.242 4.113 1 68.88 2 TRP B C 1
ATOM 1384 O O . TRP B 1 2 ? -14.461 12.969 3.514 1 68.88 2 TRP B O 1
ATOM 1394 N N . ARG B 1 3 ? -16.297 14.195 3.943 1 74.88 3 ARG B N 1
ATOM 1395 C CA . ARG B 1 3 ? -16.016 14.992 2.754 1 74.88 3 ARG B CA 1
ATOM 1396 C C . ARG B 1 3 ? -14.703 15.75 2.895 1 74.88 3 ARG B C 1
ATOM 1398 O O . ARG B 1 3 ? -13.914 15.812 1.948 1 74.88 3 ARG B O 1
ATOM 1405 N N . VAL B 1 4 ? -14.469 16.219 4.148 1 76.5 4 VAL B N 1
ATOM 1406 C CA . VAL B 1 4 ? -13.242 16.953 4.426 1 76.5 4 VAL B CA 1
ATOM 1407 C C . VAL B 1 4 ? -12.039 16.016 4.254 1 76.5 4 VAL B C 1
ATOM 1409 O O . VAL B 1 4 ? -11.07 16.375 3.58 1 76.5 4 VAL B O 1
ATOM 1412 N N . LEU B 1 5 ? -12.195 14.836 4.68 1 79.44 5 LEU B N 1
ATOM 1413 C CA . LEU B 1 5 ? -11.094 13.875 4.637 1 79.44 5 LEU B CA 1
ATOM 1414 C C . LEU B 1 5 ? -10.828 13.414 3.211 1 79.44 5 LEU B C 1
ATOM 1416 O O . LEU B 1 5 ? -9.68 13.289 2.795 1 79.44 5 LEU B O 1
ATOM 1420 N N . SER B 1 6 ? -11.891 13.234 2.465 1 77.5 6 SER B N 1
ATOM 1421 C CA . SER B 1 6 ? -11.758 12.68 1.124 1 77.5 6 SER B CA 1
ATOM 1422 C C . SER B 1 6 ? -11.18 13.703 0.155 1 77.5 6 SER B C 1
ATOM 1424 O O . SER B 1 6 ? -10.508 13.336 -0.814 1 77.5 6 SER B O 1
ATOM 1426 N N . THR B 1 7 ? -11.336 14.969 0.437 1 76.94 7 THR B N 1
ATOM 1427 C CA . THR B 1 7 ? -10.938 16 -0.519 1 76.94 7 THR B CA 1
ATOM 1428 C C . THR B 1 7 ? -9.664 16.703 -0.062 1 76.94 7 THR B C 1
ATOM 1430 O O . THR B 1 7 ? -8.805 17.031 -0.882 1 76.94 7 THR B O 1
ATOM 1433 N N . ARG B 1 8 ? -9.492 16.859 1.271 1 78.75 8 ARG B N 1
ATOM 1434 C CA . ARG B 1 8 ? -8.406 17.703 1.744 1 78.75 8 ARG B CA 1
ATOM 1435 C C . ARG B 1 8 ? -7.363 16.891 2.508 1 78.75 8 ARG B C 1
ATOM 1437 O O . ARG B 1 8 ? -6.301 17.406 2.857 1 78.75 8 ARG B O 1
ATOM 1444 N N . GLY B 1 9 ? -7.699 15.672 2.648 1 80.88 9 GLY B N 1
ATOM 1445 C CA . GLY B 1 9 ? -6.777 14.859 3.424 1 80.88 9 GLY B CA 1
ATOM 1446 C C . GLY B 1 9 ? -6.848 15.133 4.914 1 80.88 9 GLY B C 1
ATOM 1447 O O . GLY B 1 9 ? -7.742 15.844 5.379 1 80.88 9 GLY B O 1
ATOM 1448 N N . PHE B 1 10 ? -5.941 14.594 5.668 1 82 10 PHE B N 1
ATOM 1449 C CA . PHE B 1 10 ? -5.996 14.641 7.125 1 82 10 PHE B CA 1
ATOM 1450 C C . PHE B 1 10 ? -5.512 15.984 7.645 1 82 10 PHE B C 1
ATOM 1452 O O . PHE B 1 10 ? -5.867 16.391 8.75 1 82 10 PHE B O 1
ATOM 1459 N N . GLU B 1 11 ? -4.672 16.594 6.801 1 76.31 11 GLU B N 1
ATOM 1460 C CA . GLU B 1 11 ? -4.266 17.953 7.184 1 76.31 11 GLU B CA 1
ATOM 1461 C C . GLU B 1 11 ? -5.461 18.891 7.238 1 76.31 11 GLU B C 1
ATOM 1463 O O . GLU B 1 11 ? -5.5 19.812 8.062 1 76.31 11 GLU B O 1
ATOM 1468 N N . GLY B 1 12 ? -6.414 18.609 6.445 1 78.44 12 GLY B N 1
ATOM 1469 C CA . GLY B 1 12 ? -7.59 19.469 6.379 1 78.44 12 GLY B CA 1
ATOM 1470 C C . GLY B 1 12 ? -8.609 19.156 7.465 1 78.44 12 GLY B C 1
ATOM 1471 O O . GLY B 1 12 ? -9.562 19.906 7.652 1 78.44 12 GLY B O 1
ATOM 1472 N N . LEU B 1 13 ? -8.414 18.094 8.164 1 81.94 13 LEU B N 1
ATOM 1473 C CA . LEU B 1 13 ? -9.352 17.703 9.219 1 81.94 13 LEU B CA 1
ATOM 1474 C C . LEU B 1 13 ? -9.117 18.531 10.477 1 81.94 13 LEU B C 1
ATOM 1476 O O . LEU B 1 13 ? -8.289 18.172 11.312 1 81.94 13 LEU B O 1
ATOM 1480 N N . THR B 1 14 ? -9.766 19.656 10.57 1 82.56 14 THR B N 1
ATOM 1481 C CA . THR B 1 14 ? -9.711 20.547 11.727 1 82.56 14 THR B CA 1
ATOM 1482 C C . THR B 1 14 ? -11.094 20.688 12.367 1 82.56 14 THR B C 1
ATOM 1484 O O . THR B 1 14 ? -12.102 20.375 11.742 1 82.56 14 THR B O 1
ATOM 1487 N N . LEU B 1 15 ? -11.047 21.078 13.617 1 83.69 15 LEU B N 1
ATOM 1488 C CA . LEU B 1 15 ? -12.312 21.312 14.297 1 83.69 15 LEU B CA 1
ATOM 1489 C C . LEU B 1 15 ? -13.156 22.328 13.539 1 83.69 15 LEU B C 1
ATOM 1491 O O . LEU B 1 15 ? -14.367 22.156 13.398 1 83.69 15 LEU B O 1
ATOM 1495 N N . ARG B 1 16 ? -12.5 23.312 13.016 1 85.94 16 ARG B N 1
ATOM 1496 C CA . ARG B 1 16 ? -13.188 24.359 12.273 1 85.94 16 ARG B CA 1
ATOM 1497 C C . ARG B 1 16 ? -13.82 23.812 11 1 85.94 16 ARG B C 1
ATOM 1499 O O . ARG B 1 16 ? -14.969 24.125 10.68 1 85.94 16 ARG B O 1
ATOM 1506 N N . ALA B 1 17 ? -13.062 22.984 10.305 1 83.94 17 ALA B N 1
ATOM 1507 C CA . ALA B 1 17 ? -13.555 22.422 9.047 1 83.94 17 ALA B CA 1
ATOM 1508 C C . ALA B 1 17 ? -14.727 21.469 9.297 1 83.94 17 ALA B C 1
ATOM 1510 O O . ALA B 1 17 ? -15.695 21.453 8.531 1 83.94 17 ALA B O 1
ATOM 1511 N N . VAL B 1 18 ? -14.633 20.656 10.344 1 82.12 18 VAL B N 1
ATOM 1512 C CA . VAL B 1 18 ? -15.695 19.703 10.68 1 82.12 18 VAL B CA 1
ATOM 1513 C C . VAL B 1 18 ? -16.938 20.469 11.148 1 82.12 18 VAL B C 1
ATOM 1515 O O . VAL B 1 18 ? -18.062 20.125 10.773 1 82.12 18 VAL B O 1
ATOM 1518 N N . ALA B 1 19 ? -16.688 21.469 11.945 1 85.69 19 ALA B N 1
ATOM 1519 C CA . ALA B 1 19 ? -17.781 22.297 12.414 1 85.69 19 ALA B CA 1
ATOM 1520 C C . ALA B 1 19 ? -18.531 22.938 11.25 1 85.69 19 ALA B C 1
ATOM 1522 O O . ALA B 1 19 ? -19.766 22.906 11.203 1 85.69 19 ALA B O 1
ATOM 1523 N N . ALA B 1 20 ? -17.828 23.438 10.297 1 86 20 ALA B N 1
ATOM 1524 C CA . ALA B 1 20 ? -18.422 24.078 9.117 1 86 20 ALA B CA 1
ATOM 1525 C C . ALA B 1 20 ? -19.266 23.078 8.32 1 86 20 ALA B C 1
ATOM 1527 O O . ALA B 1 20 ? -20.328 23.422 7.832 1 86 20 ALA B O 1
ATOM 1528 N N . GLU B 1 21 ? -18.766 21.906 8.234 1 81.38 21 GLU B N 1
ATOM 1529 C CA . GLU B 1 21 ? -19.469 20.875 7.484 1 81.38 21 GLU B CA 1
ATOM 1530 C C . GLU B 1 21 ? -20.766 20.469 8.188 1 81.38 21 GLU B C 1
ATOM 1532 O O . GLU B 1 21 ? -21.766 20.141 7.539 1 81.38 21 GLU B O 1
ATOM 1537 N N . LEU B 1 22 ? -20.734 20.484 9.516 1 80.38 22 LEU B N 1
ATOM 1538 C CA . LEU B 1 22 ? -21.875 20.016 10.305 1 80.38 22 LEU B CA 1
ATOM 1539 C C . LEU B 1 22 ? -22.812 21.172 10.625 1 80.38 22 LEU B C 1
ATOM 1541 O O . LEU B 1 22 ? -23.891 20.969 11.188 1 80.38 22 LEU B O 1
ATOM 1545 N N . GLY B 1 23 ? -22.344 22.297 10.25 1 85.56 23 GLY B N 1
ATOM 1546 C CA . GLY B 1 23 ? -23.141 23.469 10.617 1 85.56 23 GLY B CA 1
ATOM 1547 C C . GLY B 1 23 ? -23.172 23.719 12.117 1 85.56 23 GLY B C 1
ATOM 1548 O O . GLY B 1 23 ? -24.188 24.125 12.664 1 85.56 23 GLY B O 1
ATOM 1549 N N . ALA B 1 24 ? -22.141 23.375 12.711 1 85.19 24 ALA B N 1
ATOM 1550 C CA . ALA B 1 24 ? -22 23.516 14.156 1 85.19 24 ALA B CA 1
ATOM 1551 C C . ALA B 1 24 ? -20.922 24.547 14.5 1 85.19 24 ALA B C 1
ATOM 1553 O O . ALA B 1 24 ? -20.156 24.969 13.625 1 85.19 24 ALA B O 1
ATOM 1554 N N . SER B 1 25 ? -20.984 24.969 15.766 1 85.81 25 SER B N 1
ATOM 1555 C CA . SER B 1 25 ? -19.906 25.844 16.234 1 85.81 25 SER B CA 1
ATOM 1556 C C . SER B 1 25 ? -18.656 25.047 16.594 1 85.81 25 SER B C 1
ATOM 1558 O O . SER B 1 25 ? -18.75 23.875 16.984 1 85.81 25 SER B O 1
ATOM 1560 N N . THR B 1 26 ? -17.531 25.688 16.438 1 85.88 26 THR B N 1
ATOM 1561 C CA . THR B 1 26 ? -16.281 25.062 16.844 1 85.88 26 THR B CA 1
ATOM 1562 C C . THR B 1 26 ? -16.297 24.781 18.344 1 85.88 26 THR B C 1
ATOM 1564 O O . THR B 1 26 ? -15.711 23.781 18.797 1 85.88 26 THR B O 1
ATOM 1567 N N . GLY B 1 27 ? -16.953 25.609 19.094 1 83.56 27 GLY B N 1
ATOM 1568 C CA . GLY B 1 27 ? -17.062 25.422 20.531 1 83.56 27 GLY B CA 1
ATOM 1569 C C . GLY B 1 27 ? -17.797 24.141 20.906 1 83.56 27 GLY B C 1
ATOM 1570 O O . GLY B 1 27 ? -17.375 23.453 21.844 1 83.56 27 GLY B O 1
ATOM 1571 N N . LEU B 1 28 ? -18.781 23.859 20.234 1 83.06 28 LEU B N 1
ATOM 1572 C CA . LEU B 1 28 ? -19.531 22.625 20.469 1 83.06 28 LEU B CA 1
ATOM 1573 C C . LEU B 1 28 ? -18.656 21.406 20.219 1 83.06 28 LEU B C 1
ATOM 1575 O O . LEU B 1 28 ? -18.719 20.422 20.969 1 83.06 28 LEU B O 1
ATOM 1579 N N . LEU B 1 29 ? -17.828 21.469 19.266 1 85.81 29 LEU B N 1
ATOM 1580 C CA . LEU B 1 29 ? -17.016 20.312 18.875 1 85.81 29 LEU B CA 1
ATOM 1581 C C . LEU B 1 29 ? -15.844 20.141 19.828 1 85.81 29 LEU B C 1
ATOM 1583 O O . LEU B 1 29 ? -15.375 19.016 20.047 1 85.81 29 LEU B O 1
ATOM 1587 N N . THR B 1 30 ? -15.383 21.25 20.422 1 86.62 30 THR B N 1
ATOM 1588 C CA . THR B 1 30 ? -14.258 21.188 21.344 1 86.62 30 THR B CA 1
ATOM 1589 C C . THR B 1 30 ? -14.594 20.328 22.562 1 86.62 30 THR B C 1
ATOM 1591 O O . THR B 1 30 ? -13.711 19.734 23.172 1 86.62 30 THR B O 1
ATOM 1594 N N . HIS B 1 31 ? -15.859 20.281 22.891 1 84.56 31 HIS B N 1
ATOM 1595 C CA . HIS B 1 31 ? -16.297 19.453 24.016 1 84.56 31 HIS B CA 1
ATOM 1596 C C . HIS B 1 31 ? -16.125 17.984 23.703 1 84.56 31 HIS B C 1
ATOM 1598 O O . HIS B 1 31 ? -15.773 17.188 24.578 1 84.56 31 HIS B O 1
ATOM 1604 N N . TYR B 1 32 ? -16.266 17.656 22.453 1 84 32 TYR B N 1
ATOM 1605 C CA . TYR B 1 32 ? -16.234 16.266 22.031 1 84 32 TYR B CA 1
ATOM 1606 C C . TYR B 1 32 ? -14.836 15.867 21.578 1 84 32 TYR B C 1
ATOM 1608 O O . TYR B 1 32 ? -14.445 14.703 21.703 1 84 32 TYR B O 1
ATOM 1616 N N . PHE B 1 33 ? -14.148 16.859 21.047 1 88.88 33 PHE B N 1
ATOM 1617 C CA . PHE B 1 33 ? -12.82 16.594 20.516 1 88.88 33 PHE B CA 1
ATOM 1618 C C . PHE B 1 33 ? -11.805 17.578 21.078 1 88.88 33 PHE B C 1
ATOM 1620 O O . PHE B 1 33 ? -11.477 18.578 20.453 1 88.88 33 PHE B O 1
ATOM 1627 N N . PRO B 1 34 ? -11.25 17.141 22.25 1 85.31 34 PRO B N 1
ATOM 1628 C CA . PRO B 1 34 ? -10.359 18.062 22.969 1 85.31 34 PRO B CA 1
ATOM 1629 C C . PRO B 1 34 ? -9.062 18.344 22.203 1 85.31 34 PRO B C 1
ATOM 1631 O O . PRO B 1 34 ? -8.359 19.312 22.516 1 85.31 34 PRO B O 1
ATOM 1634 N N . ASN B 1 35 ? -8.734 17.422 21.234 1 82.75 35 ASN B N 1
ATOM 1635 C CA . ASN B 1 35 ? -7.535 17.625 20.422 1 82.75 35 ASN B CA 1
ATOM 1636 C C . ASN B 1 35 ? -7.668 16.953 19.062 1 82.75 35 ASN B C 1
ATOM 1638 O O . ASN B 1 35 ? -8.664 16.281 18.781 1 82.75 35 ASN B O 1
ATOM 1642 N N . LYS B 1 36 ? -6.77 17.203 18.281 1 81.5 36 LYS B N 1
ATOM 1643 C CA . LYS B 1 36 ? -6.781 16.703 16.906 1 81.5 36 LYS B CA 1
ATOM 1644 C C . LYS B 1 36 ? -6.746 15.18 16.859 1 81.5 36 LYS B C 1
ATOM 1646 O O . LYS B 1 36 ? -7.383 14.562 16.016 1 81.5 36 LYS B O 1
ATOM 1651 N N . LYS B 1 37 ? -6.07 14.586 17.75 1 84.81 37 LYS B N 1
ATOM 1652 C CA . LYS B 1 37 ? -5.98 13.133 17.812 1 84.81 37 LYS B CA 1
ATOM 1653 C C . LYS B 1 37 ? -7.352 12.508 18.062 1 84.81 37 LYS B C 1
ATOM 1655 O O . LYS B 1 37 ? -7.691 11.484 17.453 1 84.81 37 LYS B O 1
ATOM 1660 N N . ALA B 1 38 ? -8.023 13.109 18.891 1 88 38 ALA B N 1
ATOM 1661 C CA . ALA B 1 38 ? -9.367 12.609 19.203 1 88 38 ALA B CA 1
ATOM 1662 C C . ALA B 1 38 ? -10.266 12.688 17.969 1 88 38 ALA B C 1
ATOM 1664 O O . ALA B 1 38 ? -11.062 11.781 17.719 1 88 38 ALA B O 1
ATOM 1665 N N . LEU B 1 39 ? -10.141 13.773 17.25 1 86.56 39 LEU B N 1
ATOM 1666 C CA . LEU B 1 39 ? -10.898 13.945 16.016 1 86.56 39 LEU B CA 1
ATOM 1667 C C . LEU B 1 39 ? -10.5 12.891 14.992 1 86.56 39 LEU B C 1
ATOM 1669 O O . LEU B 1 39 ? -11.367 12.289 14.352 1 86.56 39 LEU B O 1
ATOM 1673 N N . LEU B 1 40 ? -9.281 12.68 14.883 1 86.31 40 LEU B N 1
ATOM 1674 C CA . LEU B 1 40 ? -8.75 11.703 13.938 1 86.31 40 LEU B CA 1
ATOM 1675 C C . LEU B 1 40 ? -9.203 10.289 14.305 1 86.31 40 LEU B C 1
ATOM 1677 O O . LEU B 1 40 ? -9.641 9.531 13.438 1 86.31 40 LEU B O 1
ATOM 1681 N N . SER B 1 41 ? -9.062 9.984 15.547 1 89 41 SER B N 1
ATOM 1682 C CA . SER B 1 41 ? -9.469 8.664 16.016 1 89 41 SER B CA 1
ATOM 1683 C C . SER B 1 41 ? -10.945 8.414 15.742 1 89 41 SER B C 1
ATOM 1685 O O . SER B 1 41 ? -11.32 7.324 15.305 1 89 41 SER B O 1
ATOM 1687 N N . HIS B 1 42 ? -11.664 9.414 15.953 1 87.94 42 HIS B N 1
ATOM 1688 C CA . HIS B 1 42 ? -13.094 9.289 15.703 1 87.94 42 HIS B CA 1
ATOM 1689 C C . HIS B 1 42 ? -13.383 9.102 14.219 1 87.94 42 HIS B C 1
ATOM 1691 O O . HIS B 1 42 ? -14.227 8.281 13.844 1 87.94 42 HIS B O 1
ATOM 1697 N N . ALA B 1 43 ? -12.758 9.891 13.43 1 87.25 43 ALA B N 1
ATOM 1698 C CA . ALA B 1 43 ? -12.93 9.789 11.977 1 87.25 43 ALA B CA 1
ATOM 1699 C C . ALA B 1 43 ? -12.57 8.391 11.484 1 87.25 43 ALA B C 1
ATOM 1701 O O . ALA B 1 43 ? -13.281 7.816 10.656 1 87.25 43 ALA B O 1
ATOM 1702 N N . LEU B 1 44 ? -11.516 7.812 11.984 1 89.5 44 LEU B N 1
ATOM 1703 C CA . LEU B 1 44 ? -11.062 6.488 11.578 1 89.5 44 LEU B CA 1
ATOM 1704 C C . LEU B 1 44 ? -12 5.402 12.094 1 89.5 44 LEU B C 1
ATOM 1706 O O . LEU B 1 44 ? -12.227 4.398 11.422 1 89.5 44 LEU B O 1
ATOM 1710 N N . GLU B 1 45 ? -12.5 5.605 13.281 1 88.56 45 GLU B N 1
ATOM 1711 C CA . GLU B 1 45 ? -13.5 4.68 13.805 1 88.56 45 GLU B CA 1
ATOM 1712 C C . GLU B 1 45 ? -14.758 4.676 12.938 1 88.56 45 GLU B C 1
ATOM 1714 O O . GLU B 1 45 ? -15.352 3.621 12.695 1 88.56 45 GLU B O 1
ATOM 1719 N N . GLU B 1 46 ? -15.117 5.863 12.562 1 86.5 46 GLU B N 1
ATOM 1720 C CA . GLU B 1 46 ? -16.281 5.973 11.672 1 86.5 46 GLU B CA 1
ATOM 1721 C C . GLU B 1 46 ? -16.016 5.293 10.336 1 86.5 46 GLU B C 1
ATOM 1723 O O . GLU B 1 46 ? -16.891 4.648 9.773 1 86.5 46 GLU B O 1
ATOM 1728 N N . LEU B 1 47 ? -14.891 5.465 9.82 1 84.69 47 LEU B N 1
ATOM 1729 C CA . LEU B 1 47 ? -14.508 4.805 8.578 1 84.69 47 LEU B CA 1
ATOM 1730 C C . LEU B 1 47 ? -14.562 3.287 8.727 1 84.69 47 LEU B C 1
ATOM 1732 O O . LEU B 1 47 ? -15.031 2.586 7.824 1 84.69 47 LEU B O 1
ATOM 1736 N N . ASP B 1 48 ? -14.07 2.82 9.82 1 86.88 48 ASP B N 1
ATOM 1737 C CA . ASP B 1 48 ? -14.102 1.389 10.109 1 86.88 48 ASP B CA 1
ATOM 1738 C C . ASP B 1 48 ? -15.539 0.87 10.148 1 86.88 48 ASP B C 1
ATOM 1740 O O . ASP B 1 48 ? -15.836 -0.193 9.602 1 86.88 48 ASP B O 1
ATOM 1744 N N . ARG B 1 49 ? -16.375 1.65 10.781 1 85.19 49 ARG B N 1
ATOM 1745 C CA . ARG B 1 49 ? -17.781 1.27 10.883 1 85.19 49 ARG B CA 1
ATOM 1746 C C . ARG B 1 49 ? -18.438 1.244 9.516 1 85.19 49 ARG B C 1
ATOM 1748 O O . ARG B 1 49 ? -19.172 0.312 9.195 1 85.19 49 ARG B O 1
ATOM 1755 N N . ARG B 1 50 ? -18.172 2.191 8.75 1 82.19 50 ARG B N 1
ATOM 1756 C CA . ARG B 1 50 ? -18.734 2.262 7.402 1 82.19 50 ARG B CA 1
ATOM 1757 C C . ARG B 1 50 ? -18.234 1.105 6.539 1 82.19 50 ARG B C 1
ATOM 1759 O O . ARG B 1 50 ? -19 0.535 5.758 1 82.19 50 ARG B O 1
ATOM 1766 N N . SER B 1 51 ? -16.938 0.866 6.699 1 81.5 51 SER B N 1
ATOM 1767 C CA . SER B 1 51 ? -16.359 -0.246 5.957 1 81.5 51 SER B CA 1
ATOM 1768 C C . SER B 1 51 ? -17 -1.572 6.352 1 81.5 51 SER B C 1
ATOM 1770 O O . SER B 1 51 ? -17.219 -2.438 5.5 1 81.5 51 SER B O 1
ATOM 1772 N N . ALA B 1 52 ? -17.297 -1.701 7.605 1 78.81 52 ALA B N 1
ATOM 1773 C CA . ALA B 1 52 ? -17.875 -2.936 8.133 1 78.81 52 ALA B CA 1
ATOM 1774 C C . ALA B 1 52 ? -19.328 -3.102 7.695 1 78.81 52 ALA B C 1
ATOM 1776 O O . ALA B 1 52 ? -19.828 -4.223 7.617 1 78.81 52 ALA B O 1
ATOM 1777 N N . THR B 1 53 ? -19.922 -1.947 7.391 1 79.44 53 THR B N 1
ATOM 1778 C CA . THR B 1 53 ? -21.359 -2.004 7.102 1 79.44 53 THR B CA 1
ATOM 1779 C C . THR B 1 53 ? -21.594 -2.012 5.594 1 79.44 53 THR B C 1
ATOM 1781 O O . THR B 1 53 ? -22.734 -2.186 5.148 1 79.44 53 THR B O 1
ATOM 1784 N N . ARG B 1 54 ? -20.609 -1.805 4.898 1 79.56 54 ARG B N 1
ATOM 1785 C CA . ARG B 1 54 ? -20.734 -1.876 3.449 1 79.56 54 ARG B CA 1
ATOM 1786 C C . ARG B 1 54 ? -21.062 -3.295 2.998 1 79.56 54 ARG B C 1
ATOM 1788 O O . ARG B 1 54 ? -20.547 -4.266 3.547 1 79.56 54 ARG B O 1
ATOM 1795 N N . PRO B 1 55 ? -21.891 -3.342 2.045 1 74.75 55 PRO B N 1
ATOM 1796 C CA . PRO B 1 55 ? -22.125 -4.672 1.479 1 74.75 55 PRO B CA 1
ATOM 1797 C C . PRO B 1 55 ? -20.844 -5.348 1.012 1 74.75 55 PRO B C 1
ATOM 1799 O O . PRO B 1 55 ? -20 -4.715 0.364 1 74.75 55 PRO B O 1
ATOM 1802 N N . ARG B 1 56 ? -20.719 -6.598 1.438 1 84.25 56 ARG B N 1
ATOM 1803 C CA . ARG B 1 56 ? -19.516 -7.352 1.114 1 84.25 56 ARG B CA 1
ATOM 1804 C C . ARG B 1 56 ? -19.812 -8.492 0.152 1 84.25 56 ARG B C 1
ATOM 1806 O O . ARG B 1 56 ? -20.859 -9.148 0.268 1 84.25 56 ARG B O 1
ATOM 1813 N N . ARG B 1 57 ? -19.016 -8.609 -0.771 1 84.12 57 ARG B N 1
ATOM 1814 C CA . ARG B 1 57 ? -19.109 -9.75 -1.681 1 84.12 57 ARG B CA 1
ATOM 1815 C C . ARG B 1 57 ? -18.922 -11.062 -0.935 1 84.12 57 ARG B C 1
ATOM 1817 O O . ARG B 1 57 ? -19.609 -12.047 -1.217 1 84.12 57 ARG B O 1
ATOM 1824 N N . ALA B 1 58 ? -18.062 -11.055 0.048 1 80.31 58 ALA B N 1
ATOM 1825 C CA . ALA B 1 58 ? -17.734 -12.281 0.783 1 80.31 58 ALA B CA 1
ATOM 1826 C C . ALA B 1 58 ? -18.812 -12.594 1.818 1 80.31 58 ALA B C 1
ATOM 1828 O O . ALA B 1 58 ? -18.891 -13.719 2.32 1 80.31 58 ALA B O 1
ATOM 1829 N N . ALA B 1 59 ? -19.609 -11.539 2.15 1 79.75 59 ALA B N 1
ATOM 1830 C CA . ALA B 1 59 ? -20.719 -11.688 3.1 1 79.75 59 ALA B CA 1
ATOM 1831 C C . ALA B 1 59 ? -21.875 -10.75 2.754 1 79.75 59 ALA B C 1
ATOM 1833 O O . ALA B 1 59 ? -22.047 -9.719 3.404 1 79.75 59 ALA B O 1
ATOM 1834 N N . PRO B 1 60 ? -22.688 -11.18 1.893 1 79.31 60 PRO B N 1
ATOM 1835 C CA . PRO B 1 60 ? -23.75 -10.281 1.444 1 79.31 60 PRO B CA 1
ATOM 1836 C C . PRO B 1 60 ? -24.781 -9.977 2.539 1 79.31 60 PRO B C 1
ATOM 1838 O O . PRO B 1 60 ? -25.156 -10.875 3.295 1 79.31 60 PRO B O 1
ATOM 1841 N N . ALA B 1 61 ? -25.094 -8.805 2.598 1 71.81 61 ALA B N 1
ATOM 1842 C CA . ALA B 1 61 ? -26.016 -8.359 3.639 1 71.81 61 ALA B CA 1
ATOM 1843 C C . ALA B 1 61 ? -27.453 -8.594 3.225 1 71.81 61 ALA B C 1
ATOM 1845 O O . ALA B 1 61 ? -28.359 -8.586 4.066 1 71.81 61 ALA B O 1
ATOM 1846 N N . ASP B 1 62 ? -27.641 -8.812 1.981 1 73.5 62 ASP B N 1
ATOM 1847 C CA . ASP B 1 62 ? -29.016 -8.922 1.48 1 73.5 62 ASP B CA 1
ATOM 1848 C C . ASP B 1 62 ? -29.531 -10.352 1.624 1 73.5 62 ASP B C 1
ATOM 1850 O O . ASP B 1 62 ? -30.594 -10.688 1.084 1 73.5 62 ASP B O 1
ATOM 1854 N N . GLY B 1 63 ? -28.781 -11.102 2.273 1 76.75 63 GLY B N 1
ATOM 1855 C CA . GLY B 1 63 ? -29.25 -12.461 2.527 1 76.75 63 GLY B CA 1
ATOM 1856 C C . GLY B 1 63 ? -28.891 -13.43 1.422 1 76.75 63 GLY B C 1
ATOM 1857 O O . GLY B 1 63 ? -29.141 -14.633 1.539 1 76.75 63 GLY B O 1
ATOM 1858 N N . SER B 1 64 ? -28.375 -12.852 0.366 1 81.88 64 SER B N 1
ATOM 1859 C CA . SER B 1 64 ? -27.938 -13.766 -0.677 1 81.88 64 SER B CA 1
ATOM 1860 C C . SER B 1 64 ? -26.781 -14.633 -0.192 1 81.88 64 SER B C 1
ATOM 1862 O O . SER B 1 64 ? -26.062 -14.258 0.735 1 81.88 64 SER B O 1
ATOM 1864 N N . PRO B 1 65 ? -26.734 -15.781 -0.734 1 86.75 65 PRO B N 1
ATOM 1865 C CA . PRO B 1 65 ? -25.656 -16.672 -0.281 1 86.75 65 PRO B CA 1
ATOM 1866 C C . PRO B 1 65 ? -24.266 -16.109 -0.585 1 86.75 65 PRO B C 1
ATOM 1868 O O . PRO B 1 65 ? -24.062 -15.492 -1.632 1 86.75 65 PRO B O 1
ATOM 1871 N N . PRO B 1 66 ? -23.422 -16.25 0.352 1 88.06 66 PRO B N 1
ATOM 1872 C CA . PRO B 1 66 ? -22.031 -15.898 0.068 1 88.06 66 PRO B CA 1
ATOM 1873 C C . PRO B 1 66 ? -21.406 -16.797 -0.989 1 88.06 66 PRO B C 1
ATOM 1875 O O . PRO B 1 66 ? -21.938 -17.844 -1.317 1 88.06 66 PRO B O 1
ATOM 1878 N N . PRO B 1 67 ? -20.297 -16.328 -1.556 1 93.38 67 PRO B N 1
ATOM 1879 C CA . PRO B 1 67 ? -19.594 -17.219 -2.473 1 93.38 67 PRO B CA 1
ATOM 1880 C C . PRO B 1 67 ? -19.172 -18.531 -1.816 1 93.38 67 PRO B C 1
ATOM 1882 O O . PRO B 1 67 ? -19.094 -18.625 -0.588 1 93.38 67 PRO B O 1
ATOM 1885 N N . PRO B 1 68 ? -19 -19.531 -2.643 1 94.19 68 PRO B N 1
ATOM 1886 C CA . PRO B 1 68 ? -18.516 -20.797 -2.072 1 94.19 68 PRO B CA 1
ATOM 1887 C C . PRO B 1 68 ? -17.203 -20.641 -1.303 1 94.19 68 PRO B C 1
ATOM 1889 O O . PRO B 1 68 ? -16.422 -19.719 -1.587 1 94.19 68 PRO B O 1
ATOM 1892 N N . ALA B 1 69 ? -17 -21.531 -0.363 1 94.56 69 ALA B N 1
ATOM 1893 C CA . ALA B 1 69 ? -15.789 -21.516 0.445 1 94.56 69 ALA B CA 1
ATOM 1894 C C . ALA B 1 69 ? -14.547 -21.656 -0.429 1 94.56 69 ALA B C 1
ATOM 1896 O O . ALA B 1 69 ? -14.648 -22.016 -1.604 1 94.56 69 ALA B O 1
ATOM 1897 N N . GLY B 1 70 ? -13.352 -21.312 0.181 1 96.69 70 GLY B N 1
ATOM 1898 C CA . GLY B 1 70 ? -12.086 -21.5 -0.505 1 96.69 70 GLY B CA 1
ATOM 1899 C C . GLY B 1 70 ? -11.672 -20.297 -1.341 1 96.69 70 GLY B C 1
ATOM 1900 O O . GLY B 1 70 ? -11.727 -19.156 -0.871 1 96.69 70 GLY B O 1
ATOM 1901 N N . LEU B 1 71 ? -11.258 -20.594 -2.537 1 97.75 71 LEU B N 1
ATOM 1902 C CA . LEU B 1 71 ? -10.664 -19.578 -3.4 1 97.75 71 LEU B CA 1
ATOM 1903 C C . LEU B 1 71 ? -11.695 -18.516 -3.787 1 97.75 71 LEU B C 1
ATOM 1905 O O . LEU B 1 71 ? -11.375 -17.328 -3.898 1 97.75 71 LEU B O 1
ATOM 1909 N N . ALA B 1 72 ? -12.953 -18.922 -3.975 1 97.38 72 ALA B N 1
ATOM 1910 C CA . ALA B 1 72 ? -14.016 -17.984 -4.336 1 97.38 72 ALA B CA 1
ATOM 1911 C C . ALA B 1 72 ? -14.25 -16.953 -3.23 1 97.38 72 ALA B C 1
ATOM 1913 O O . ALA B 1 72 ? -14.461 -15.773 -3.508 1 97.38 72 ALA B O 1
ATOM 1914 N N . ARG B 1 73 ? -14.234 -17.375 -2.021 1 96.62 73 ARG B N 1
ATOM 1915 C CA . ARG B 1 73 ? -14.422 -16.469 -0.89 1 96.62 73 ARG B CA 1
ATOM 1916 C C . ARG B 1 73 ? -13.195 -15.594 -0.681 1 96.62 73 ARG B C 1
ATOM 1918 O O . ARG B 1 73 ? -13.32 -14.43 -0.294 1 96.62 73 ARG B O 1
ATOM 1925 N N . LEU B 1 74 ? -11.984 -16.172 -0.863 1 98.06 74 LEU B N 1
ATOM 1926 C CA . LEU B 1 74 ? -10.758 -15.391 -0.818 1 98.06 74 LEU B CA 1
ATOM 1927 C C . LEU B 1 74 ? -10.805 -14.25 -1.835 1 98.06 74 LEU B C 1
ATOM 1929 O O . LEU B 1 74 ? -10.516 -13.102 -1.5 1 98.06 74 LEU B O 1
ATOM 1933 N N . ARG B 1 75 ? -11.211 -14.562 -3 1 98.38 75 ARG B N 1
ATOM 1934 C CA . ARG B 1 75 ? -11.359 -13.578 -4.066 1 98.38 75 ARG B CA 1
ATOM 1935 C C . ARG B 1 75 ? -12.344 -12.484 -3.67 1 98.38 75 ARG B C 1
ATOM 1937 O O . ARG B 1 75 ? -12.062 -11.297 -3.844 1 98.38 75 ARG B O 1
ATOM 1944 N N . ALA B 1 76 ? -13.477 -12.914 -3.186 1 97.12 76 ALA B N 1
ATOM 1945 C CA . ALA B 1 76 ? -14.516 -11.961 -2.805 1 97.12 76 ALA B CA 1
ATOM 1946 C C . ALA B 1 76 ? -14.016 -11.008 -1.723 1 97.12 76 ALA B C 1
ATOM 1948 O O . ALA B 1 76 ? -14.26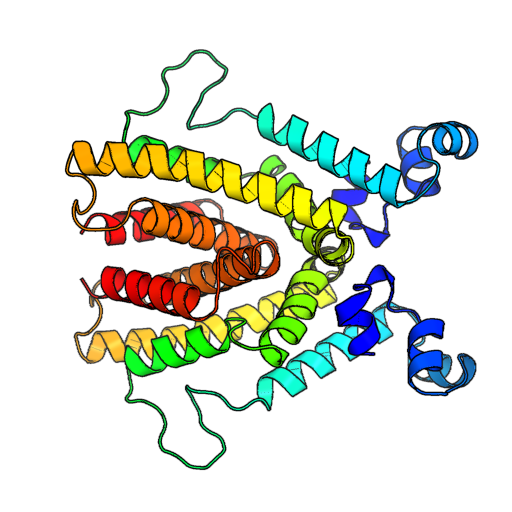6 -9.805 -1.783 1 97.12 76 ALA B O 1
ATOM 1949 N N . ALA B 1 77 ? -13.328 -11.547 -0.767 1 96.56 77 ALA B N 1
ATOM 1950 C CA . ALA B 1 77 ? -12.789 -10.742 0.326 1 96.56 77 ALA B CA 1
ATOM 1951 C C . ALA B 1 77 ? -11.773 -9.719 -0.192 1 96.56 77 ALA B C 1
ATOM 1953 O O . ALA B 1 77 ? -11.75 -8.578 0.264 1 96.56 77 ALA B O 1
ATOM 1954 N N . LEU B 1 78 ? -10.969 -10.117 -1.135 1 98.19 78 LEU B N 1
ATOM 1955 C CA . LEU B 1 78 ? -9.953 -9.227 -1.687 1 98.19 78 LEU B CA 1
ATOM 1956 C C . LEU B 1 78 ? -10.586 -8.172 -2.584 1 98.19 78 LEU B C 1
ATOM 1958 O O . LEU B 1 78 ? -10.141 -7.02 -2.598 1 98.19 78 LEU B O 1
ATOM 1962 N N . LEU B 1 79 ? -11.625 -8.523 -3.322 1 97.81 79 LEU B N 1
ATOM 1963 C CA . LEU B 1 79 ? -12.352 -7.559 -4.141 1 97.81 79 LEU B CA 1
ATOM 1964 C C . LEU B 1 79 ? -12.977 -6.473 -3.271 1 97.81 79 LEU B C 1
ATOM 1966 O O . LEU B 1 79 ? -13.07 -5.316 -3.688 1 97.81 79 LEU B O 1
ATOM 1970 N N . ASP B 1 80 ? -13.352 -6.824 -2.078 1 95.25 80 ASP B N 1
ATOM 1971 C CA . ASP B 1 80 ? -13.984 -5.891 -1.152 1 95.25 80 ASP B CA 1
ATOM 1972 C C . ASP B 1 80 ? -13 -4.816 -0.696 1 95.25 80 ASP B C 1
ATOM 1974 O O . ASP B 1 80 ? -13.398 -3.775 -0.174 1 95.25 80 ASP B O 1
ATOM 1978 N N . VAL B 1 81 ? -11.75 -5.055 -0.847 1 96.19 81 VAL B N 1
ATOM 1979 C CA . VAL B 1 81 ? -10.711 -4.121 -0.427 1 96.19 81 VAL B CA 1
ATOM 1980 C C . VAL B 1 81 ? -10.469 -3.088 -1.524 1 96.19 81 VAL B C 1
ATOM 1982 O O . VAL B 1 81 ? -10.094 -1.949 -1.241 1 96.19 81 VAL B O 1
ATOM 1985 N N . LEU B 1 82 ? -10.688 -3.404 -2.785 1 98.06 82 LEU B N 1
ATOM 1986 C CA . LEU B 1 82 ? -10.25 -2.631 -3.941 1 98.06 82 LEU B CA 1
ATOM 1987 C C . LEU B 1 82 ? -11.203 -1.473 -4.215 1 98.06 82 LEU B C 1
ATOM 1989 O O . LEU B 1 82 ? -12.406 -1.585 -3.98 1 98.06 82 LEU B O 1
ATOM 1993 N N . PRO B 1 83 ? -10.695 -0.382 -4.652 1 97.44 83 PRO B N 1
ATOM 1994 C CA . PRO B 1 83 ? -11.523 0.769 -5.023 1 97.44 83 PRO B CA 1
ATOM 1995 C C . PRO B 1 83 ? -12.203 0.592 -6.379 1 97.44 83 PRO B C 1
ATOM 1997 O O . PRO B 1 83 ? -11.797 1.206 -7.367 1 97.44 83 PRO B O 1
ATOM 2000 N N . LEU B 1 84 ? -13.305 -0.098 -6.441 1 97.44 84 LEU B N 1
ATOM 2001 C CA . LEU B 1 84 ? -13.922 -0.535 -7.688 1 97.44 84 LEU B CA 1
ATOM 2002 C C . LEU B 1 84 ? -15.102 0.362 -8.055 1 97.44 84 LEU B C 1
ATOM 2004 O O . LEU B 1 84 ? -15.664 0.239 -9.148 1 97.44 84 LEU B O 1
ATOM 2008 N N . ASP B 1 85 ? -15.453 1.216 -7.117 1 94.69 85 ASP B N 1
ATOM 2009 C CA . ASP B 1 85 ? -16.5 2.205 -7.367 1 94.69 85 ASP B CA 1
ATOM 2010 C C . ASP B 1 85 ? -16.25 3.482 -6.57 1 94.69 85 ASP B C 1
ATOM 2012 O O . ASP B 1 85 ? -15.266 3.574 -5.824 1 94.69 85 ASP B O 1
ATOM 2016 N N . GLY B 1 86 ? -17.031 4.441 -6.785 1 92.31 86 GLY B N 1
ATOM 2017 C CA . GLY B 1 86 ? -16.812 5.75 -6.195 1 92.31 86 GLY B CA 1
ATOM 2018 C C . GLY B 1 86 ? -16.734 5.719 -4.68 1 92.31 86 GLY B C 1
ATOM 2019 O O . GLY B 1 86 ? -15.875 6.359 -4.078 1 92.31 86 GLY B O 1
ATOM 2020 N N . ALA B 1 87 ? -17.641 4.969 -4.086 1 89.44 87 ALA B N 1
ATOM 2021 C CA . ALA B 1 87 ? -17.672 4.879 -2.627 1 89.44 87 ALA B CA 1
ATOM 2022 C C . ALA B 1 87 ? -16.406 4.199 -2.092 1 89.44 87 ALA B C 1
ATOM 2024 O O . ALA B 1 87 ? -15.82 4.656 -1.106 1 89.44 87 ALA B O 1
ATOM 2025 N N . ALA B 1 88 ? -16.016 3.141 -2.729 1 92.62 88 ALA B N 1
ATOM 2026 C CA . ALA B 1 88 ? -14.812 2.422 -2.322 1 92.62 88 ALA B CA 1
ATOM 2027 C C . ALA B 1 88 ? -13.57 3.275 -2.533 1 92.62 88 ALA B C 1
ATOM 2029 O O . ALA B 1 88 ? -12.641 3.246 -1.719 1 92.62 88 ALA B O 1
ATOM 2030 N N . VAL B 1 89 ? -13.555 4.035 -3.623 1 94.38 89 VAL B N 1
ATOM 2031 C CA . VAL B 1 89 ? -12.438 4.938 -3.891 1 94.38 89 VAL B CA 1
ATOM 2032 C C . VAL B 1 89 ? -12.32 5.965 -2.768 1 94.38 89 VAL B C 1
ATOM 2034 O O . VAL B 1 89 ? -11.234 6.195 -2.24 1 94.38 89 VAL B O 1
ATOM 2037 N N . ALA B 1 90 ? -13.43 6.551 -2.398 1 90.56 90 ALA B N 1
ATOM 2038 C CA . ALA B 1 90 ? -13.43 7.555 -1.339 1 90.56 90 ALA B CA 1
ATOM 2039 C C . ALA B 1 90 ? -12.945 6.961 -0.019 1 90.56 90 ALA B C 1
ATOM 2041 O O . ALA B 1 90 ? -12.133 7.57 0.683 1 90.56 90 ALA B O 1
ATOM 2042 N N . GLY B 1 91 ? -13.43 5.789 0.302 1 91.12 91 GLY B N 1
ATOM 2043 C CA . GLY B 1 91 ? -13 5.109 1.514 1 91.12 91 GLY B CA 1
ATOM 2044 C C . GLY B 1 91 ? -11.523 4.77 1.516 1 91.12 91 GLY B C 1
ATOM 2045 O O . GLY B 1 91 ? -10.836 4.988 2.512 1 91.12 91 GLY B O 1
ATOM 2046 N N . ASN B 1 92 ? -11.055 4.297 0.414 1 94.88 92 ASN B N 1
ATOM 2047 C CA . ASN B 1 92 ? -9.641 3.93 0.307 1 94.88 92 ASN B CA 1
ATOM 2048 C C . ASN B 1 92 ? -8.742 5.156 0.374 1 94.88 92 ASN B C 1
ATOM 2050 O O . ASN B 1 92 ? -7.633 5.09 0.917 1 94.88 92 ASN B O 1
ATOM 2054 N N . ARG B 1 93 ? -9.164 6.23 -0.173 1 93.56 93 ARG B N 1
ATOM 2055 C CA . ARG B 1 93 ? -8.391 7.461 -0.076 1 93.56 93 ARG B CA 1
ATOM 2056 C C . ARG B 1 93 ? -8.164 7.855 1.381 1 93.56 93 ARG B C 1
ATOM 2058 O O . ARG B 1 93 ? -7.07 8.273 1.756 1 93.56 93 ARG B O 1
ATOM 2065 N N . ILE B 1 94 ? -9.18 7.699 2.127 1 90.75 94 ILE B N 1
ATOM 2066 C CA . ILE B 1 94 ? -9.078 8.055 3.537 1 90.75 94 ILE B CA 1
ATOM 2067 C C . ILE B 1 94 ? -8.156 7.074 4.254 1 90.75 94 ILE B C 1
ATOM 2069 O O . ILE B 1 94 ? -7.297 7.48 5.043 1 90.75 94 ILE B O 1
ATOM 2073 N N . TRP B 1 95 ? -8.297 5.789 3.947 1 93.44 95 TRP B N 1
ATOM 2074 C CA . TRP B 1 95 ? -7.477 4.781 4.609 1 93.44 95 TRP B CA 1
ATOM 2075 C C . TRP B 1 95 ? -6.004 4.965 4.258 1 93.44 95 TRP B C 1
ATOM 2077 O O . TRP B 1 95 ? -5.145 4.984 5.145 1 93.44 95 TRP B O 1
ATOM 2087 N N . VAL B 1 96 ? -5.711 5.121 3.016 1 95.44 96 VAL B N 1
ATOM 2088 C CA . VAL B 1 96 ? -4.332 5.312 2.578 1 95.44 96 VAL B CA 1
ATOM 2089 C C . VAL B 1 96 ? -3.781 6.613 3.156 1 95.44 96 VAL B C 1
ATOM 2091 O O . VAL B 1 96 ? -2.648 6.656 3.643 1 95.44 96 VAL B O 1
ATOM 2094 N N . GLY B 1 97 ? -4.59 7.602 3.143 1 92.69 97 GLY B N 1
ATOM 2095 C CA . GLY B 1 97 ? -4.191 8.867 3.738 1 92.69 97 GLY B CA 1
ATOM 2096 C C . GLY B 1 97 ? -3.908 8.766 5.227 1 92.69 97 GLY B C 1
ATOM 2097 O O . GLY B 1 97 ? -3.037 9.461 5.746 1 92.69 97 GLY B O 1
ATOM 2098 N N . SER B 1 98 ? -4.621 7.906 5.902 1 92.25 98 SER B N 1
ATOM 2099 C CA . SER B 1 98 ? -4.504 7.781 7.352 1 92.25 98 SER B CA 1
ATOM 2100 C C . SER B 1 98 ? -3.168 7.156 7.746 1 92.25 98 SER B C 1
ATOM 2102 O O . SER B 1 98 ? -2.779 7.199 8.914 1 92.25 98 SER B O 1
ATOM 2104 N N . TRP B 1 99 ? -2.467 6.547 6.82 1 95.12 99 TRP B N 1
ATOM 2105 C CA . TRP B 1 99 ? -1.228 5.855 7.156 1 95.12 99 TRP B CA 1
ATOM 2106 C C . TRP B 1 99 ? -0.178 6.832 7.672 1 95.12 99 TRP B C 1
ATOM 2108 O O . TRP B 1 99 ? 0.625 6.488 8.547 1 95.12 99 TRP B O 1
ATOM 2118 N N . ASP B 1 100 ? -0.192 8.078 7.195 1 91.88 100 ASP B N 1
ATOM 2119 C CA . ASP B 1 100 ? 0.747 9.094 7.66 1 91.88 100 ASP B CA 1
ATOM 2120 C C . ASP B 1 100 ? 0.567 9.367 9.148 1 91.88 100 ASP B C 1
ATOM 2122 O O . ASP B 1 100 ? 1.479 9.133 9.945 1 91.88 100 ASP B O 1
ATOM 2126 N N . VAL B 1 101 ? -0.665 9.688 9.523 1 89 101 VAL B N 1
ATOM 2127 C CA . VAL B 1 101 ? -0.931 10.055 10.914 1 89 101 VAL B CA 1
ATOM 2128 C C . VAL B 1 101 ? -0.831 8.812 11.797 1 89 101 VAL B C 1
ATOM 2130 O O . VAL B 1 101 ? -0.413 8.898 12.953 1 89 101 VAL B O 1
ATOM 2133 N N . ALA B 1 102 ? -1.177 7.684 11.266 1 92.94 102 ALA B N 1
ATOM 2134 C CA . ALA B 1 102 ? -1.104 6.445 12.039 1 92.94 102 ALA B CA 1
ATOM 2135 C C . ALA B 1 102 ? 0.343 6.074 12.344 1 92.94 102 ALA B C 1
ATOM 2137 O O . ALA B 1 102 ? 0.667 5.684 13.469 1 92.94 102 ALA B O 1
ATOM 2138 N N . LEU B 1 103 ? 1.234 6.266 11.43 1 93.06 103 LEU B N 1
ATOM 2139 C CA . LEU B 1 103 ? 2.635 5.898 11.617 1 93.06 103 LEU B CA 1
ATOM 2140 C C . LEU B 1 103 ? 3.322 6.867 12.578 1 93.06 103 LEU B C 1
ATOM 2142 O O . LEU B 1 103 ? 4.363 6.543 13.148 1 93.06 103 LEU B O 1
ATOM 2146 N N . ALA B 1 104 ? 2.74 8.039 12.766 1 88.69 104 ALA B N 1
ATOM 2147 C CA . ALA B 1 104 ? 3.338 9.062 13.617 1 88.69 104 ALA B CA 1
ATOM 2148 C C . ALA B 1 104 ? 2.791 8.977 15.039 1 88.69 104 ALA B C 1
ATOM 2150 O O . ALA B 1 104 ? 3.24 9.711 15.93 1 88.69 104 ALA B O 1
ATOM 2151 N N . ASP B 1 105 ? 1.789 8.094 15.234 1 89.75 105 ASP B N 1
ATOM 2152 C CA . ASP B 1 105 ? 1.14 7.965 16.531 1 89.75 105 ASP B CA 1
ATOM 2153 C C . ASP B 1 105 ? 1.052 6.5 16.953 1 89.75 105 ASP B C 1
ATOM 2155 O O . ASP B 1 105 ? 0.365 5.703 16.312 1 89.75 105 ASP B O 1
ATOM 2159 N N . PRO B 1 106 ? 1.666 6.176 18.094 1 92.19 106 PRO B N 1
ATOM 2160 C CA . PRO B 1 106 ? 1.747 4.77 18.484 1 92.19 106 PRO B CA 1
ATOM 2161 C C . PRO B 1 106 ? 0.373 4.125 18.672 1 92.19 106 PRO B C 1
ATOM 2163 O O . PRO B 1 106 ? 0.189 2.949 18.344 1 92.19 106 PRO B O 1
ATOM 2166 N N . ASP B 1 107 ? -0.554 4.867 19.141 1 93.31 107 ASP B N 1
ATOM 2167 C CA . ASP B 1 107 ? -1.884 4.305 19.359 1 93.31 107 ASP B CA 1
ATOM 2168 C C . ASP B 1 107 ? -2.594 4.039 18.047 1 93.31 107 ASP B C 1
ATOM 2170 O O . ASP B 1 107 ? -3.219 2.992 17.859 1 93.31 107 ASP B O 1
ATOM 2174 N N . LEU B 1 108 ? -2.496 4.957 17.156 1 92.75 108 LEU B N 1
ATOM 2175 C CA . LEU B 1 108 ? -3.113 4.789 15.844 1 92.75 108 LEU B CA 1
ATOM 2176 C C . LEU B 1 108 ? -2.412 3.695 15.047 1 92.75 108 LEU B C 1
ATOM 2178 O O . LEU B 1 108 ? -3.055 2.951 14.305 1 92.75 108 LEU B O 1
ATOM 2182 N N . ALA B 1 109 ? -1.094 3.629 15.234 1 94.5 109 ALA B N 1
ATOM 2183 C CA . ALA B 1 109 ? -0.334 2.578 14.562 1 94.5 109 ALA B CA 1
ATOM 2184 C C . ALA B 1 109 ? -0.783 1.195 15.023 1 94.5 109 ALA B C 1
ATOM 2186 O O . ALA B 1 109 ? -0.954 0.286 14.211 1 94.5 109 ALA B O 1
ATOM 2187 N N . LEU B 1 110 ? -0.97 1.104 16.281 1 95.31 110 LEU B N 1
ATOM 2188 C CA . LEU B 1 110 ? -1.412 -0.164 16.859 1 95.31 110 LEU B CA 1
ATOM 2189 C C . LEU B 1 110 ? -2.799 -0.539 16.344 1 95.31 110 LEU B C 1
ATOM 2191 O O . LEU B 1 110 ? -3.068 -1.711 16.078 1 95.31 110 LEU B O 1
ATOM 2195 N N . ALA B 1 111 ? -3.643 0.458 16.219 1 93.88 111 ALA B N 1
ATOM 2196 C CA . ALA B 1 111 ? -4.984 0.214 15.703 1 93.88 111 ALA B CA 1
ATOM 2197 C C . ALA B 1 111 ? -4.926 -0.277 14.258 1 93.88 111 ALA B C 1
ATOM 2199 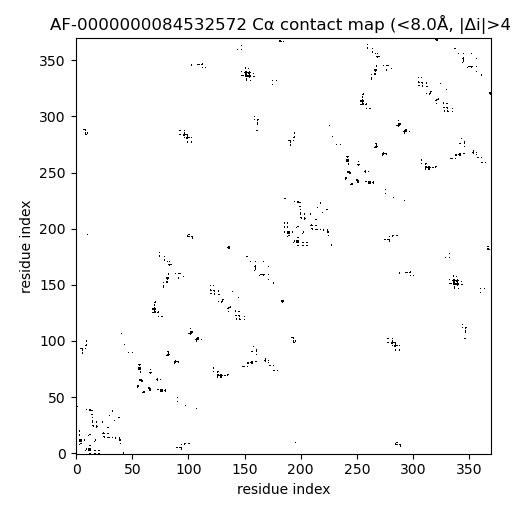O O . ALA B 1 111 ? -5.648 -1.205 13.883 1 93.88 111 ALA B O 1
ATOM 2200 N N . HIS B 1 112 ? -4.094 0.325 13.477 1 96.06 112 HIS B N 1
ATOM 2201 C CA . HIS B 1 112 ? -3.926 -0.086 12.086 1 96.06 112 HIS B CA 1
ATOM 2202 C C . HIS B 1 112 ? -3.318 -1.482 12 1 96.06 112 HIS B C 1
ATOM 2204 O O . HIS B 1 112 ? -3.777 -2.312 11.211 1 96.06 112 HIS B O 1
ATOM 2210 N N . ALA B 1 113 ? -2.309 -1.76 12.836 1 97.06 113 ALA B N 1
ATOM 2211 C CA . ALA B 1 113 ? -1.712 -3.092 12.875 1 97.06 113 ALA B CA 1
ATOM 2212 C C . ALA B 1 113 ? -2.758 -4.148 13.219 1 97.06 113 ALA B C 1
ATOM 2214 O O . ALA B 1 113 ? -2.803 -5.215 12.602 1 97.06 113 ALA B O 1
ATOM 2215 N N . GLY B 1 114 ? -3.555 -3.805 14.172 1 95.94 114 GLY B N 1
ATOM 2216 C CA . GLY B 1 114 ? -4.621 -4.711 14.562 1 95.94 114 GLY B CA 1
ATOM 2217 C C . GLY B 1 114 ? -5.633 -4.961 13.461 1 95.94 114 GLY B C 1
ATOM 2218 O O . GLY B 1 114 ? -6.055 -6.098 13.242 1 95.94 114 GLY B O 1
ATOM 2219 N N . ARG B 1 115 ? -6.008 -3.943 12.773 1 93.75 115 ARG B N 1
ATOM 2220 C CA . ARG B 1 115 ? -6.953 -4.047 11.672 1 93.75 115 ARG B CA 1
ATOM 2221 C C . ARG B 1 115 ? -6.414 -4.953 10.57 1 93.75 115 ARG B C 1
ATOM 2223 O O . ARG B 1 115 ? -7.102 -5.871 10.117 1 93.75 115 ARG B O 1
ATOM 2230 N N . TYR B 1 116 ? -5.203 -4.758 10.164 1 96 116 TYR B N 1
ATOM 2231 C CA . TYR B 1 116 ? -4.613 -5.559 9.094 1 96 116 TYR B CA 1
ATOM 2232 C C . TYR B 1 116 ? -4.34 -6.98 9.57 1 96 116 TYR B C 1
ATOM 2234 O O . TYR B 1 116 ? -4.438 -7.93 8.789 1 96 116 TYR B O 1
ATOM 2242 N N . GLY B 1 117 ? -4.016 -7.086 10.852 1 97.5 117 GLY B N 1
ATOM 2243 C CA . GLY B 1 117 ? -3.875 -8.414 11.43 1 97.5 117 GLY B CA 1
ATOM 2244 C C . GLY B 1 117 ? -5.156 -9.227 11.383 1 97.5 117 GLY B C 1
ATOM 2245 O O . GLY B 1 117 ? -5.141 -10.398 11.008 1 97.5 117 GLY B O 1
ATOM 2246 N N . ARG B 1 118 ? -6.227 -8.602 11.766 1 95.69 118 ARG B N 1
ATOM 2247 C CA . ARG B 1 118 ? -7.523 -9.273 11.719 1 95.69 118 ARG B CA 1
ATOM 2248 C C . ARG B 1 118 ? -7.906 -9.633 10.289 1 95.69 118 ARG B C 1
ATOM 2250 O O . ARG B 1 118 ? -8.469 -10.695 10.039 1 95.69 118 ARG B O 1
ATOM 2257 N N . SER B 1 119 ? -7.641 -8.734 9.422 1 95.5 119 SER B N 1
ATOM 2258 C CA . SER B 1 119 ? -7.883 -9.008 8.008 1 95.5 119 SER B CA 1
ATOM 2259 C C . SER B 1 119 ? -7.082 -10.219 7.531 1 95.5 119 SER B C 1
ATOM 2261 O O . SER B 1 119 ? -7.621 -11.102 6.859 1 95.5 119 SER B O 1
ATOM 2263 N N . ARG B 1 120 ? -5.793 -10.328 7.906 1 97.69 120 ARG B N 1
ATOM 2264 C CA . ARG B 1 120 ? -4.961 -11.461 7.516 1 97.69 120 ARG B CA 1
ATOM 2265 C C . ARG B 1 120 ? -5.496 -12.758 8.109 1 97.69 120 ARG B C 1
ATOM 2267 O O . ARG B 1 120 ? -5.445 -13.812 7.461 1 97.69 120 ARG B O 1
ATOM 2274 N N . GLU B 1 121 ? -5.984 -12.648 9.289 1 97.69 121 GLU B N 1
ATOM 2275 C CA . GLU B 1 121 ? -6.559 -13.836 9.922 1 97.69 121 GLU B CA 1
ATOM 2276 C C . GLU B 1 121 ? -7.77 -14.336 9.141 1 97.69 121 GLU B C 1
ATOM 2278 O O . GLU B 1 121 ? -7.91 -15.539 8.914 1 97.69 121 GLU B O 1
ATOM 2283 N N . ALA B 1 122 ? -8.602 -13.422 8.773 1 96.06 122 ALA B N 1
ATOM 2284 C CA . ALA B 1 122 ? -9.773 -13.789 7.984 1 96.06 122 ALA B CA 1
ATOM 2285 C C . ALA B 1 122 ? -9.367 -14.375 6.637 1 96.06 122 ALA B C 1
ATOM 2287 O O . ALA B 1 122 ? -9.93 -15.383 6.195 1 96.06 122 ALA B O 1
ATOM 2288 N N . LEU B 1 123 ? -8.414 -13.789 5.984 1 98.12 123 LEU B N 1
ATOM 2289 C CA . LEU B 1 123 ? -7.914 -14.289 4.707 1 98.12 123 LEU B CA 1
ATOM 2290 C C . LEU B 1 123 ? -7.297 -15.672 4.871 1 98.12 123 LEU B C 1
ATOM 2292 O O . LEU B 1 123 ? -7.469 -16.531 4.008 1 98.12 123 LEU B O 1
ATOM 2296 N N . THR B 1 124 ? -6.555 -15.852 5.98 1 98.62 124 THR B N 1
ATOM 2297 C CA . THR B 1 124 ? -5.926 -17.141 6.254 1 98.62 124 THR B CA 1
ATOM 2298 C C . THR B 1 124 ? -6.973 -18.25 6.32 1 98.62 124 THR B C 1
ATOM 2300 O O . THR B 1 124 ? -6.758 -19.344 5.801 1 98.62 124 THR B O 1
ATOM 2303 N N . ALA B 1 125 ? -8.078 -17.938 6.918 1 98.12 125 ALA B N 1
ATOM 2304 C CA . ALA B 1 125 ? -9.148 -18.922 7.012 1 98.12 125 ALA B CA 1
ATOM 2305 C C . ALA B 1 125 ? -9.633 -19.344 5.625 1 98.12 125 ALA B C 1
ATOM 2307 O O . ALA B 1 125 ? -9.891 -20.516 5.375 1 98.12 125 ALA B O 1
ATOM 2308 N N . HIS B 1 126 ? -9.75 -18.391 4.727 1 97.81 126 HIS B N 1
ATOM 2309 C CA . HIS B 1 126 ? -10.164 -18.703 3.361 1 97.81 126 HIS B CA 1
ATOM 2310 C C . HIS B 1 126 ? -9.086 -19.5 2.631 1 97.81 126 HIS B C 1
ATOM 2312 O O . HIS B 1 126 ? -9.398 -20.391 1.849 1 97.81 126 HIS B O 1
ATOM 2318 N N . VAL B 1 127 ? -7.812 -19.203 2.891 1 98.56 127 VAL B N 1
ATOM 2319 C CA . VAL B 1 127 ? -6.699 -19.906 2.266 1 98.56 127 VAL B CA 1
ATOM 2320 C C . VAL B 1 127 ? -6.699 -21.359 2.721 1 98.56 127 VAL B C 1
ATOM 2322 O O . VAL B 1 127 ? -6.562 -22.281 1.9 1 98.56 127 VAL B O 1
ATOM 2325 N N . VAL B 1 128 ? -6.891 -21.562 3.992 1 98.56 128 VAL B N 1
ATOM 2326 C CA . VAL B 1 128 ? -6.91 -22.906 4.555 1 98.56 128 VAL B CA 1
ATOM 2327 C C . VAL B 1 128 ? -8.031 -23.719 3.906 1 98.56 128 VAL B C 1
ATOM 2329 O O . VAL B 1 128 ? -7.824 -24.875 3.527 1 98.56 128 VAL B O 1
ATOM 2332 N N . GLU B 1 129 ? -9.172 -23.125 3.795 1 98.12 129 GLU B N 1
ATOM 2333 C CA . GLU B 1 129 ? -10.289 -23.797 3.141 1 98.12 129 GLU B CA 1
ATOM 2334 C C . GLU B 1 129 ? -9.969 -24.125 1.686 1 98.12 129 GLU B C 1
ATOM 2336 O O . GLU B 1 129 ? -10.297 -25.203 1.198 1 98.12 129 GLU B O 1
ATOM 2341 N N . ALA B 1 130 ? -9.375 -23.219 1.008 1 98.56 130 ALA B N 1
ATOM 2342 C CA . ALA B 1 130 ? -8.992 -23.422 -0.384 1 98.56 130 ALA B CA 1
ATOM 2343 C C . ALA B 1 130 ? -7.984 -24.562 -0.508 1 98.56 130 ALA B C 1
ATOM 2345 O O . ALA B 1 130 ? -8.016 -25.328 -1.481 1 98.56 130 ALA B O 1
ATOM 2346 N N . GLN B 1 131 ? -7.074 -24.672 0.441 1 98.31 131 GLN B N 1
ATOM 2347 C CA . GLN B 1 131 ? -6.113 -25.766 0.448 1 98.31 131 GLN B CA 1
ATOM 2348 C C . GLN B 1 131 ? -6.805 -27.109 0.684 1 98.31 131 GLN B C 1
ATOM 2350 O O . GLN B 1 131 ? -6.5 -28.094 0.016 1 98.31 131 GLN B O 1
ATOM 2355 N N . ARG B 1 132 ? -7.715 -27.094 1.613 1 97.81 132 ARG B N 1
ATOM 2356 C CA . ARG B 1 132 ? -8.484 -28.312 1.898 1 97.81 132 ARG B CA 1
ATOM 2357 C C . ARG B 1 132 ? -9.227 -28.781 0.657 1 97.81 132 ARG B C 1
ATOM 2359 O O . ARG B 1 132 ? -9.344 -30 0.426 1 97.81 132 ARG B O 1
ATOM 2366 N N . LEU B 1 133 ? -9.68 -27.875 -0.152 1 97.81 133 LEU B N 1
ATOM 2367 C CA . LEU B 1 133 ? -10.461 -28.172 -1.349 1 97.81 133 LEU B CA 1
ATOM 2368 C C . LEU B 1 133 ? -9.547 -28.484 -2.533 1 97.81 133 LEU B C 1
ATOM 2370 O O . LEU B 1 133 ? -10.023 -28.75 -3.637 1 97.81 133 LEU B O 1
ATOM 2374 N N . GLY B 1 134 ? -8.227 -28.312 -2.391 1 97.62 134 GLY B N 1
ATOM 2375 C CA . GLY B 1 134 ? -7.254 -28.625 -3.428 1 97.62 134 GLY B CA 1
ATOM 2376 C C . GLY B 1 134 ? -7.082 -27.5 -4.43 1 97.62 134 GLY B C 1
ATOM 2377 O O . GLY B 1 134 ? -6.543 -27.703 -5.52 1 97.62 134 GLY B O 1
ATOM 2378 N N . GLU B 1 135 ? -7.539 -26.281 -4.039 1 98 135 GLU B N 1
ATOM 2379 C CA . GLU B 1 135 ? -7.508 -25.141 -4.945 1 98 135 GLU B CA 1
ATOM 2380 C C . GLU B 1 135 ? -6.18 -24.391 -4.852 1 98 135 GLU B C 1
ATOM 2382 O O . GLU B 1 135 ? -5.812 -23.656 -5.766 1 98 135 GLU B O 1
ATOM 2387 N N . LEU B 1 136 ? -5.504 -24.531 -3.697 1 97.81 136 LEU B N 1
ATOM 2388 C CA . LEU B 1 136 ? -4.188 -23.969 -3.447 1 97.81 136 LEU B CA 1
ATOM 2389 C C . LEU B 1 136 ? -3.207 -25.031 -2.982 1 97.81 136 LEU B C 1
ATOM 2391 O O . LEU B 1 136 ? -3.621 -26.078 -2.461 1 97.81 136 LEU B O 1
ATOM 2395 N N . PRO B 1 137 ? -1.93 -24.797 -3.236 1 95.88 137 PRO B N 1
ATOM 2396 C CA . PRO B 1 137 ? -0.954 -25.812 -2.818 1 95.88 137 PRO B CA 1
ATOM 2397 C C . PRO B 1 137 ? -1.023 -26.109 -1.322 1 95.88 137 PRO B C 1
ATOM 2399 O O . PRO B 1 137 ? -0.983 -25.188 -0.5 1 95.88 137 PRO B O 1
ATOM 2402 N N . ALA B 1 138 ? -0.996 -27.328 -0.951 1 95.31 138 ALA B N 1
ATOM 2403 C CA . ALA B 1 138 ? -1.164 -27.781 0.427 1 95.31 138 ALA B CA 1
ATOM 2404 C C . ALA B 1 138 ? 0.096 -27.516 1.248 1 95.31 138 ALA B C 1
ATOM 2406 O O . ALA B 1 138 ? 0.032 -27.391 2.473 1 95.31 138 ALA B O 1
ATOM 2407 N N . ASP B 1 139 ? 1.186 -27.375 0.57 1 94.62 139 ASP B N 1
ATOM 2408 C CA . ASP B 1 139 ? 2.459 -27.297 1.28 1 94.62 139 ASP B CA 1
ATOM 2409 C C . ASP B 1 139 ? 2.844 -25.859 1.568 1 94.62 139 ASP B C 1
ATOM 2411 O O . ASP B 1 139 ? 3.803 -25.594 2.299 1 94.62 139 ASP B O 1
ATOM 2415 N N . ALA B 1 140 ? 2.066 -24.953 1.021 1 95.81 140 ALA B N 1
ATOM 2416 C CA . ALA B 1 140 ? 2.348 -23.531 1.277 1 95.81 140 ALA B CA 1
ATOM 2417 C C . ALA B 1 140 ? 1.799 -23.109 2.635 1 95.81 140 ALA B C 1
ATOM 2419 O O . ALA B 1 140 ? 0.734 -23.562 3.055 1 95.81 140 ALA B O 1
ATOM 2420 N N . ASP B 1 141 ? 2.484 -22.266 3.348 1 97.31 141 ASP B N 1
ATOM 2421 C CA . ASP B 1 141 ? 1.994 -21.734 4.617 1 97.31 141 ASP B CA 1
ATOM 2422 C C . ASP B 1 141 ? 0.793 -20.812 4.406 1 97.31 141 ASP B C 1
ATOM 2424 O O . ASP B 1 141 ? 0.91 -19.766 3.762 1 97.31 141 ASP B O 1
ATOM 2428 N N . PRO B 1 142 ? -0.309 -21.141 4.938 1 98.12 142 PRO B N 1
ATOM 2429 C CA . PRO B 1 142 ? -1.513 -20.359 4.676 1 98.12 142 PRO B CA 1
ATOM 2430 C C . PRO B 1 142 ? -1.39 -18.906 5.172 1 98.12 142 PRO B C 1
ATOM 2432 O O . PRO B 1 142 ? -1.958 -18 4.57 1 98.12 142 PRO B O 1
ATOM 2435 N N . ALA B 1 143 ? -0.682 -18.703 6.238 1 98.25 143 ALA B N 1
ATOM 2436 C CA . ALA B 1 143 ? -0.481 -17.344 6.746 1 98.25 143 ALA B CA 1
ATOM 2437 C C . ALA B 1 143 ? 0.345 -16.516 5.773 1 98.25 143 ALA B C 1
ATOM 2439 O O . ALA B 1 143 ? 0.08 -15.32 5.586 1 98.25 143 ALA B O 1
ATOM 2440 N N . ASP B 1 144 ? 1.319 -17.141 5.176 1 98.31 144 ASP B N 1
ATOM 2441 C CA . ASP B 1 144 ? 2.146 -16.438 4.203 1 98.31 144 ASP B CA 1
ATOM 2442 C C . ASP B 1 144 ? 1.354 -16.125 2.934 1 98.31 144 ASP B C 1
ATOM 2444 O O . ASP B 1 144 ? 1.492 -15.039 2.361 1 98.31 144 ASP B O 1
ATOM 2448 N N . LEU B 1 145 ? 0.549 -17.078 2.535 1 98.19 145 LEU B N 1
ATOM 2449 C CA . LEU B 1 145 ? -0.299 -16.828 1.373 1 98.19 145 LEU B CA 1
ATOM 2450 C C . LEU B 1 145 ? -1.262 -15.68 1.639 1 98.19 145 LEU B C 1
ATOM 2452 O O . LEU B 1 145 ? -1.456 -14.82 0.779 1 98.19 145 LEU B O 1
ATOM 2456 N N . ALA B 1 146 ? -1.829 -15.625 2.836 1 98.69 146 ALA B N 1
ATOM 2457 C CA . ALA B 1 146 ? -2.762 -14.562 3.215 1 98.69 146 ALA B CA 1
ATOM 2458 C C . ALA B 1 146 ? -2.061 -13.211 3.281 1 98.69 146 ALA B C 1
ATOM 2460 O O . ALA B 1 146 ? -2.578 -12.211 2.779 1 98.69 146 ALA B O 1
ATOM 2461 N N . ALA B 1 147 ? -0.859 -13.227 3.885 1 98.81 147 ALA B N 1
ATOM 2462 C CA . ALA B 1 147 ? -0.077 -11.992 3.977 1 98.81 147 ALA B CA 1
ATOM 2463 C C . ALA B 1 147 ? 0.282 -11.469 2.592 1 98.81 147 ALA B C 1
ATOM 2465 O O . ALA B 1 147 ? 0.222 -10.266 2.344 1 98.81 147 ALA B O 1
ATOM 2466 N N . GLY B 1 148 ? 0.648 -12.375 1.719 1 98.69 148 GLY B N 1
ATOM 2467 C CA . GLY B 1 148 ? 0.958 -12 0.349 1 98.69 148 GLY B CA 1
ATOM 2468 C C . GLY B 1 148 ? -0.242 -11.469 -0.409 1 98.69 148 GLY B C 1
ATOM 2469 O O . GLY B 1 148 ? -0.136 -10.469 -1.125 1 98.69 148 GLY B O 1
ATOM 2470 N N . ALA B 1 149 ? -1.38 -12.109 -0.255 1 98.69 149 ALA B N 1
ATOM 2471 C CA . ALA B 1 149 ? -2.607 -11.656 -0.906 1 98.69 149 ALA B CA 1
ATOM 2472 C C . ALA B 1 149 ? -3.012 -10.273 -0.412 1 98.69 149 ALA B C 1
ATOM 2474 O O . ALA B 1 149 ? -3.422 -9.422 -1.203 1 98.69 149 ALA B O 1
ATOM 2475 N N . GLN B 1 150 ? -2.916 -10.094 0.86 1 98.62 150 GLN B N 1
ATOM 2476 C CA . GLN B 1 150 ? -3.213 -8.781 1.422 1 98.62 150 GLN B CA 1
ATOM 2477 C C . GLN B 1 150 ? -2.246 -7.727 0.891 1 98.62 150 GLN B C 1
ATOM 2479 O O . GLN B 1 150 ? -2.65 -6.598 0.599 1 98.62 150 GLN B O 1
ATOM 2484 N N . ALA B 1 151 ? -0.94 -8.078 0.839 1 98.88 151 ALA B N 1
ATOM 2485 C CA . ALA B 1 151 ? 0.053 -7.16 0.283 1 98.88 151 ALA B CA 1
ATOM 2486 C C . ALA B 1 151 ? -0.315 -6.754 -1.141 1 98.88 151 ALA B C 1
ATOM 2488 O O . ALA B 1 151 ? -0.326 -5.562 -1.468 1 98.88 151 ALA B O 1
ATOM 2489 N N . PHE B 1 152 ? -0.707 -7.738 -1.91 1 98.81 152 PHE B N 1
ATOM 2490 C CA . PHE B 1 152 ? -1.077 -7.492 -3.299 1 98.81 152 PHE B CA 1
ATOM 2491 C C . PHE B 1 152 ? -2.238 -6.508 -3.381 1 98.81 152 PHE B C 1
ATOM 2493 O O . PHE B 1 152 ? -2.18 -5.531 -4.133 1 98.81 152 PHE B O 1
ATOM 2500 N N . ALA B 1 153 ? -3.275 -6.695 -2.58 1 98.75 153 ALA B N 1
ATOM 2501 C CA . ALA B 1 153 ? -4.469 -5.855 -2.611 1 98.75 153 ALA B CA 1
ATOM 2502 C C . ALA B 1 153 ? -4.152 -4.438 -2.15 1 98.75 153 ALA B C 1
ATOM 2504 O O . ALA B 1 153 ? -4.547 -3.463 -2.797 1 98.75 153 ALA B O 1
ATOM 2505 N N . LEU B 1 154 ? -3.4 -4.328 -1.084 1 98.56 154 LEU B N 1
ATOM 2506 C CA . LEU B 1 154 ? -3.057 -3.018 -0.542 1 98.56 154 LEU B CA 1
ATOM 2507 C C . LEU B 1 154 ? -2.234 -2.213 -1.544 1 98.56 154 LEU B C 1
ATOM 2509 O O . LEU B 1 154 ? -2.486 -1.024 -1.748 1 98.56 154 LEU B O 1
ATOM 2513 N N . GLY B 1 155 ? -1.28 -2.877 -2.174 1 98.81 155 GLY B N 1
ATOM 2514 C CA . GLY B 1 155 ? -0.465 -2.184 -3.158 1 98.81 155 GLY B CA 1
ATOM 2515 C C . GLY B 1 155 ? -1.234 -1.805 -4.41 1 98.81 155 GLY B C 1
ATOM 2516 O O . GLY B 1 155 ? -0.963 -0.769 -5.023 1 98.81 155 GLY B O 1
ATOM 2517 N N . LEU B 1 156 ? -2.166 -2.639 -4.816 1 98.88 156 LEU B N 1
ATOM 2518 C CA . LEU B 1 156 ? -3.006 -2.328 -5.969 1 98.88 156 LEU B CA 1
ATOM 2519 C C . LEU B 1 156 ? -3.904 -1.13 -5.68 1 98.88 156 LEU B C 1
ATOM 2521 O O . LEU B 1 156 ? -4.117 -0.284 -6.551 1 98.88 156 LEU B O 1
ATOM 2525 N N . VAL B 1 157 ? -4.391 -1.036 -4.473 1 98.75 157 VAL B N 1
ATOM 2526 C CA . VAL B 1 157 ? -5.184 0.111 -4.039 1 98.75 157 VAL B CA 1
ATOM 2527 C C . VAL B 1 157 ? -4.383 1.396 -4.238 1 98.75 157 VAL B C 1
ATOM 2529 O O . VAL B 1 157 ? -4.887 2.367 -4.809 1 98.75 157 VAL B O 1
ATOM 2532 N N . VAL B 1 158 ? -3.139 1.389 -3.844 1 98.56 158 VAL B N 1
ATOM 2533 C CA . VAL B 1 158 ? -2.287 2.568 -3.938 1 98.56 158 VAL B CA 1
ATOM 2534 C C . VAL B 1 158 ? -2.111 2.965 -5.402 1 98.56 158 VAL B C 1
ATOM 2536 O O . VAL B 1 158 ? -2.299 4.129 -5.766 1 98.56 158 VAL B O 1
ATOM 2539 N N . GLN B 1 159 ? -1.806 1.979 -6.203 1 98.62 159 GLN B N 1
ATOM 2540 C CA . GLN B 1 159 ? -1.607 2.277 -7.617 1 98.62 159 GLN B CA 1
ATOM 2541 C C . GLN B 1 159 ? -2.889 2.809 -8.25 1 98.62 159 GLN B C 1
ATOM 2543 O O . GLN B 1 159 ? -2.852 3.77 -9.023 1 98.62 159 GLN B O 1
ATOM 2548 N N . ALA B 1 160 ? -4.008 2.26 -7.914 1 98.75 160 ALA B N 1
ATOM 2549 C CA . ALA B 1 160 ? -5.289 2.646 -8.5 1 98.75 160 ALA B CA 1
ATOM 2550 C C . ALA B 1 160 ? -5.684 4.059 -8.07 1 98.75 160 ALA B C 1
ATOM 2552 O O . ALA B 1 160 ? -6.289 4.801 -8.852 1 98.75 160 ALA B O 1
ATOM 2553 N N . LEU B 1 161 ? -5.359 4.418 -6.871 1 97.88 161 LEU B N 1
ATOM 2554 C CA . LEU B 1 161 ? -5.691 5.75 -6.383 1 97.88 161 LEU B CA 1
ATOM 2555 C C . LEU B 1 161 ? -4.859 6.812 -7.098 1 97.88 161 LEU B C 1
ATOM 2557 O O . LEU B 1 161 ? -5.367 7.891 -7.418 1 97.88 161 LEU B O 1
ATOM 2561 N N . PHE B 1 162 ? -3.594 6.52 -7.395 1 97.81 162 PHE B N 1
ATOM 2562 C CA . PHE B 1 162 ? -2.713 7.512 -8.008 1 97.81 162 PHE B CA 1
ATOM 2563 C C . PHE B 1 162 ? -2.887 7.531 -9.516 1 97.81 162 PHE B C 1
ATOM 2565 O O . PHE B 1 162 ? -2.645 8.555 -10.164 1 97.81 162 PHE B O 1
ATOM 2572 N N . ALA B 1 163 ? -3.305 6.371 -10.086 1 98.06 163 ALA B N 1
ATOM 2573 C CA . ALA B 1 163 ? -3.449 6.289 -11.539 1 98.06 163 ALA B CA 1
ATOM 2574 C C . ALA B 1 163 ? -4.758 5.605 -11.914 1 98.06 163 ALA B C 1
ATOM 2576 O O . ALA B 1 163 ? -4.75 4.547 -12.555 1 98.06 163 ALA B O 1
ATOM 2577 N N . PRO B 1 164 ? -5.852 6.262 -11.617 1 97.5 164 PRO B N 1
ATOM 2578 C CA . PRO B 1 164 ? -7.148 5.625 -11.852 1 97.5 164 PRO B CA 1
ATOM 2579 C C . PRO B 1 164 ? -7.398 5.332 -13.336 1 97.5 164 PRO B C 1
ATOM 2581 O O . PRO B 1 164 ? -8.125 4.391 -13.664 1 97.5 164 PRO B O 1
ATOM 2584 N N . GLY B 1 165 ? -6.82 6.121 -14.18 1 97.56 165 GLY B N 1
ATOM 2585 C CA . GLY B 1 165 ? -6.949 5.852 -15.609 1 97.56 165 GLY B CA 1
ATOM 2586 C C . GLY B 1 165 ? -6.219 4.598 -16.047 1 97.56 165 GLY B C 1
ATOM 2587 O O . GLY B 1 165 ? -6.633 3.93 -17 1 97.56 165 GLY B O 1
ATOM 2588 N N . GLU B 1 166 ? -5.141 4.273 -15.414 1 98 166 GLU B N 1
ATOM 2589 C CA . GLU B 1 166 ? -4.34 3.098 -15.734 1 98 166 GLU B CA 1
ATOM 2590 C C . GLU B 1 166 ? -4.883 1.852 -15.047 1 98 166 GLU B C 1
ATOM 2592 O O . GLU B 1 166 ? -4.641 0.729 -15.492 1 98 166 GLU B O 1
ATOM 2597 N N . PHE B 1 167 ? -5.648 2.125 -13.992 1 98.62 167 PHE B N 1
ATOM 2598 C CA . PHE B 1 167 ? -6.156 1.002 -13.211 1 98.62 167 PHE B CA 1
ATOM 2599 C C . PHE B 1 167 ? -7.66 1.12 -13.008 1 98.62 167 PHE B C 1
ATOM 2601 O O . PHE B 1 167 ? -8.141 1.15 -11.867 1 98.62 167 PHE B O 1
ATOM 2608 N N . PRO B 1 168 ? -8.344 1.146 -14.125 1 98.5 168 PRO B N 1
ATOM 2609 C CA . PRO B 1 168 ? -9.797 1.091 -13.945 1 98.5 168 PRO B CA 1
ATOM 2610 C C . PRO B 1 168 ? -10.258 -0.189 -13.258 1 98.5 168 PRO B C 1
ATOM 2612 O O . PRO B 1 168 ? -9.484 -1.143 -13.133 1 98.5 168 PRO B O 1
ATOM 2615 N N . ALA B 1 169 ? -11.508 -0.192 -12.828 1 98.5 169 ALA B N 1
ATOM 2616 C CA . ALA B 1 169 ? -12.047 -1.284 -12.016 1 98.5 169 ALA B CA 1
ATOM 2617 C C . ALA B 1 169 ? -11.82 -2.631 -12.695 1 98.5 169 ALA B C 1
ATOM 2619 O O . ALA B 1 169 ? -11.391 -3.594 -12.062 1 98.5 169 ALA B O 1
ATOM 2620 N N . GLU B 1 170 ? -12.062 -2.725 -13.945 1 98.5 170 GLU B N 1
ATOM 2621 C CA . GLU B 1 170 ? -11.961 -3.982 -14.68 1 98.5 170 GLU B CA 1
ATOM 2622 C C . GLU B 1 170 ? -10.523 -4.504 -14.672 1 98.5 170 GLU B C 1
ATOM 2624 O O . GLU B 1 170 ? -10.297 -5.707 -14.555 1 98.5 170 GLU B O 1
ATOM 2629 N N . ARG B 1 171 ? -9.594 -3.619 -14.812 1 98.62 171 ARG B N 1
ATOM 2630 C CA . ARG B 1 171 ? -8.195 -4.035 -14.789 1 98.62 171 ARG B CA 1
ATOM 2631 C C . ARG B 1 171 ? -7.773 -4.477 -13.391 1 98.62 171 ARG B C 1
ATOM 2633 O O . ARG B 1 171 ? -6.992 -5.418 -13.242 1 98.62 171 ARG B O 1
ATOM 2640 N N . GLN B 1 172 ? -8.234 -3.744 -12.398 1 98.88 172 GLN B N 1
ATOM 2641 C CA . GLN B 1 172 ? -7.945 -4.164 -11.031 1 98.88 172 GLN B CA 1
ATOM 2642 C C . GLN B 1 172 ? -8.406 -5.598 -10.781 1 98.88 172 GLN B C 1
ATOM 2644 O O . GLN B 1 172 ? -7.656 -6.414 -10.242 1 98.88 172 GLN B O 1
ATOM 2649 N N . VAL B 1 173 ? -9.586 -5.863 -11.242 1 98.81 173 VAL B N 1
ATOM 2650 C CA . VAL B 1 173 ? -10.156 -7.195 -11.078 1 98.81 173 VAL B CA 1
ATOM 2651 C C . VAL B 1 173 ? -9.328 -8.219 -11.852 1 98.81 173 VAL B C 1
ATOM 2653 O O . VAL B 1 173 ? -9.016 -9.289 -11.336 1 98.81 173 VAL B O 1
ATOM 2656 N N . ALA B 1 174 ? -8.938 -7.887 -13.016 1 98.75 174 ALA B N 1
ATOM 2657 C CA . ALA B 1 174 ? -8.148 -8.789 -13.844 1 98.75 174 ALA B CA 1
ATOM 2658 C C . ALA B 1 174 ? -6.793 -9.078 -13.211 1 98.75 174 ALA B C 1
ATOM 2660 O O . ALA B 1 174 ? -6.312 -10.219 -13.242 1 98.75 174 ALA B O 1
ATOM 2661 N N . LEU B 1 175 ? -6.188 -8.094 -12.633 1 98.75 175 LEU B N 1
ATOM 2662 C CA . LEU B 1 175 ? -4.898 -8.273 -11.977 1 98.75 175 LEU B CA 1
ATOM 2663 C C . LEU B 1 175 ? -5.031 -9.172 -10.75 1 98.75 175 LEU B C 1
ATOM 2665 O O . LEU B 1 175 ? -4.195 -10.047 -10.523 1 98.75 175 LEU B O 1
ATOM 2669 N N . LEU B 1 176 ? -6.086 -8.93 -9.992 1 98.75 176 LEU B N 1
ATOM 2670 C CA . LEU B 1 176 ? -6.32 -9.773 -8.82 1 98.75 176 LEU B CA 1
ATOM 2671 C C . LEU B 1 176 ? -6.562 -11.219 -9.242 1 98.75 176 LEU B C 1
ATOM 2673 O O . LEU B 1 176 ? -6.004 -12.148 -8.641 1 98.75 176 LEU B O 1
ATOM 2677 N N . ASP B 1 177 ? -7.375 -11.406 -10.281 1 98.44 177 ASP B N 1
ATOM 2678 C CA . ASP B 1 177 ? -7.652 -12.75 -10.773 1 98.44 177 ASP B CA 1
ATOM 2679 C C . ASP B 1 177 ? -6.379 -13.43 -11.273 1 98.44 177 ASP B C 1
ATOM 2681 O O . ASP B 1 177 ? -6.172 -14.617 -11.039 1 98.44 177 ASP B O 1
ATOM 2685 N N . GLY B 1 178 ? -5.598 -12.664 -11.961 1 97.06 178 GLY B N 1
ATOM 2686 C CA . GLY B 1 178 ? -4.30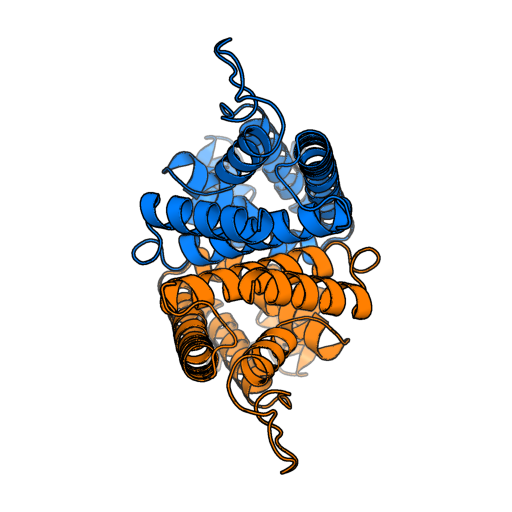9 -13.188 -12.383 1 97.06 178 GLY B CA 1
ATOM 2687 C C . GLY B 1 178 ? -3.424 -13.602 -11.227 1 97.06 178 GLY B C 1
ATOM 2688 O O . GLY B 1 178 ? -2.812 -14.672 -11.25 1 97.06 178 GLY B O 1
ATOM 2689 N N . HIS B 1 179 ? -3.363 -12.789 -10.219 1 97.56 179 HIS B N 1
ATOM 2690 C CA . HIS B 1 179 ? -2.586 -13.094 -9.023 1 97.56 179 HIS B CA 1
ATOM 2691 C C . HIS B 1 179 ? -3.064 -14.391 -8.367 1 97.56 179 HIS B C 1
ATOM 2693 O O . HIS B 1 179 ? -2.26 -15.266 -8.055 1 97.56 179 HIS B O 1
ATOM 2699 N N . LEU B 1 180 ? -4.359 -14.508 -8.227 1 97.88 180 LEU B N 1
ATOM 2700 C CA . LEU B 1 180 ? -4.926 -15.695 -7.59 1 97.88 180 LEU B CA 1
ATOM 2701 C C . LEU B 1 180 ? -4.684 -16.938 -8.445 1 97.88 180 LEU B C 1
ATOM 2703 O O . LEU B 1 180 ? -4.457 -18.031 -7.918 1 97.88 180 LEU B O 1
ATOM 2707 N N . ALA B 1 181 ? -4.723 -16.797 -9.734 1 96.19 181 ALA B N 1
ATOM 2708 C CA . ALA B 1 181 ? -4.457 -17.906 -10.641 1 96.19 181 ALA B CA 1
ATOM 2709 C C . ALA B 1 181 ? -3.027 -18.422 -10.484 1 96.19 181 ALA B C 1
ATOM 2711 O O . ALA B 1 181 ? -2.781 -19.625 -10.531 1 96.19 181 ALA B O 1
ATOM 2712 N N . THR B 1 182 ? -2.115 -17.516 -10.234 1 94.38 182 THR B N 1
ATOM 2713 C CA . THR B 1 182 ? -0.723 -17.906 -10.062 1 94.38 182 THR B CA 1
ATOM 2714 C C . THR B 1 182 ? -0.535 -18.656 -8.75 1 94.38 182 THR B C 1
ATOM 2716 O O . THR B 1 182 ? 0.357 -19.5 -8.633 1 94.38 182 THR B O 1
ATOM 2719 N N . LEU B 1 183 ? -1.341 -18.344 -7.742 1 95.25 183 LEU B N 1
ATOM 2720 C CA . LEU B 1 183 ? -1.267 -19.047 -6.461 1 95.25 183 LEU B CA 1
ATOM 2721 C C . LEU B 1 183 ? -1.817 -20.453 -6.574 1 95.25 183 LEU B C 1
ATOM 2723 O O . LEU B 1 183 ? -1.393 -21.359 -5.844 1 95.25 183 LE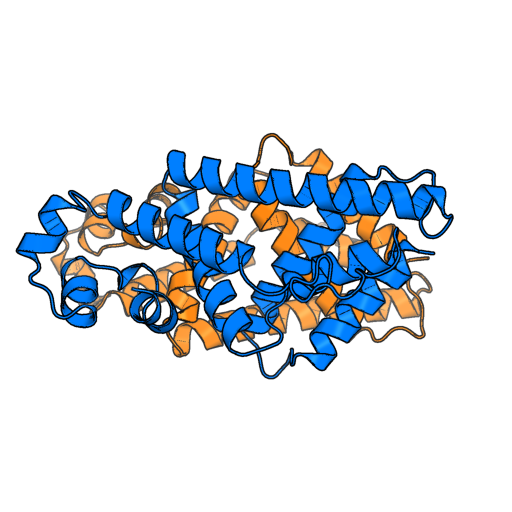U B O 1
ATOM 2727 N N . ALA B 1 184 ? -2.787 -20.609 -7.438 1 91.88 184 ALA B N 1
ATOM 2728 C CA . ALA B 1 184 ? -3.506 -21.875 -7.57 1 91.88 184 ALA B CA 1
ATOM 2729 C C . ALA B 1 184 ? -2.666 -22.906 -8.32 1 91.88 184 ALA B C 1
ATOM 2731 O O . ALA B 1 184 ? -2.945 -24.109 -8.258 1 91.88 184 ALA B O 1
ATOM 2732 N N . ARG B 1 185 ? -1.664 -22.469 -8.961 1 80.31 185 ARG B N 1
ATOM 2733 C CA . ARG B 1 185 ? -0.83 -23.375 -9.734 1 80.31 185 ARG B CA 1
ATOM 2734 C C . ARG B 1 185 ? 0.141 -24.141 -8.828 1 80.31 185 ARG B C 1
ATOM 2736 O O . ARG B 1 185 ? 0.534 -23.625 -7.773 1 80.31 185 ARG B O 1
#

Secondary structure (DSSP, 8-state):
-HHHHHHHTTTT--HHHHHHHHT--HHHHHHH-SSHHHHHHHHHHHHHHHHHHS--SSS-TTSPPPPPTTHHHHHHHHHTTS--SHHHHHHHHHHHHHHHHHHT-HHHHHHHHHHHHHHHHHHHHHHHHHHHTTSS-TTS-HHHHHHHHHHHHHHHHHHHHH-TTTS-HHHHHHHHHHHHHHHH-/-HHHHHHHTTTT--HHHHHHHHT--HHHHHHH-SSHHHHHHHHHHHHHHHHHHS--SSS-TTSPPPPPTTHHHHHHHHHTTS--SHHHHHHHHHHHHHHHHHHT-HHHHHHHHHHHHHHHHHHHHHHHHHHHTTSS-TTS-HHHHHHHHHHHHHHHHHHHHH-TTTS-HHHHHHHHHHHHHHHH-

Sequence (370 aa):
MWRVLSTRGFEGLTLRAVAAELGASTGLLTHYFPNKKALLSHALEELDRRSATRPRRAAPADGSPPPPAGLARLRAALLDVLPLDGAAVAGNRIWVGSWDVALADPDLALAHAGRYGRSREALTAHVVEAQRLGELPADADPADLAAGAQAFALGLVVQALFAPGEFPAERQVALLDGHLATLARMWRVLSTRGFEGLTLRAVAAELGASTGLLTHYFPNKKALLSHALEELDRRSATRPRRAAPADGSPPPPAGLARLRAALLDVLPLDGAAVAGNRIWVGSWDVALADPDLALAHAGRYGRSREALTAHVVEAQRLGELPADADPADLAAGAQAFALGLVVQALFAPGEFPAERQVALLDGHLATLAR